Protein AF-A0A1C5KP10-F1 (afdb_monomer)

Structure (mmCIF, N/CA/C/O backbone):
data_AF-A0A1C5KP10-F1
#
_entry.id   AF-A0A1C5KP10-F1
#
loop_
_atom_site.group_PDB
_atom_site.id
_atom_site.type_symbol
_atom_site.label_atom_id
_atom_site.label_alt_id
_atom_site.label_comp_id
_atom_site.label_asym_id
_atom_site.label_entity_id
_atom_site.label_seq_id
_atom_site.pdbx_PDB_ins_code
_atom_site.Cartn_x
_atom_site.Cartn_y
_atom_site.Cartn_z
_atom_site.occupancy
_atom_site.B_iso_or_equiv
_atom_site.auth_seq_id
_atom_site.auth_comp_id
_atom_site.auth_asym_id
_atom_site.auth_atom_id
_atom_site.pdbx_PDB_model_num
ATOM 1 N N . MET A 1 1 ? -37.788 8.344 -7.186 1.00 34.66 1 MET A N 1
ATOM 2 C CA . MET A 1 1 ? -37.485 8.060 -5.764 1.00 34.66 1 MET A CA 1
ATOM 3 C C . MET A 1 1 ? -36.286 7.123 -5.704 1.00 34.66 1 MET A C 1
ATOM 5 O O . MET A 1 1 ? -36.416 5.951 -6.032 1.00 34.66 1 MET A O 1
ATOM 9 N N . THR A 1 2 ? -35.095 7.634 -5.396 1.00 35.44 2 THR A N 1
ATOM 10 C CA . THR A 1 2 ? -33.865 6.830 -5.371 1.00 35.44 2 THR A CA 1
ATOM 11 C C . THR A 1 2 ? -33.802 6.024 -4.075 1.00 35.44 2 THR A C 1
ATOM 13 O O . THR A 1 2 ? -33.708 6.566 -2.974 1.00 35.44 2 THR A O 1
ATOM 16 N N . ARG A 1 3 ? -33.901 4.697 -4.201 1.00 36.69 3 ARG A N 1
ATOM 17 C CA . ARG A 1 3 ? -33.777 3.736 -3.101 1.00 36.69 3 ARG A CA 1
ATOM 18 C C . ARG A 1 3 ? -32.354 3.830 -2.536 1.00 36.69 3 ARG A C 1
ATOM 20 O O . ARG A 1 3 ? -31.441 3.194 -3.050 1.00 36.69 3 ARG A O 1
ATOM 27 N N . LYS A 1 4 ? -32.156 4.654 -1.497 1.00 39.81 4 LYS A N 1
ATOM 28 C CA . LYS A 1 4 ? -30.912 4.681 -0.712 1.00 39.81 4 LYS A CA 1
ATOM 29 C C . LYS A 1 4 ? -30.666 3.265 -0.196 1.00 39.81 4 LYS A C 1
ATOM 31 O O . LYS A 1 4 ? -31.480 2.730 0.555 1.00 39.81 4 LYS A O 1
ATOM 36 N N . TYR A 1 5 ? -29.572 2.657 -0.639 1.00 36.38 5 TYR A N 1
ATOM 37 C CA . TYR A 1 5 ? -29.134 1.336 -0.208 1.00 36.38 5 TYR A CA 1
ATOM 38 C C . TYR A 1 5 ? -28.902 1.373 1.312 1.00 36.38 5 TYR A C 1
ATOM 40 O O . TYR A 1 5 ? -27.885 1.872 1.788 1.00 36.38 5 TYR A O 1
ATOM 48 N N . LYS A 1 6 ? -29.877 0.905 2.099 1.00 46.06 6 LYS A N 1
ATOM 49 C CA . LYS A 1 6 ? -29.692 0.654 3.530 1.00 46.06 6 LYS A CA 1
ATOM 50 C C . LYS A 1 6 ? -28.961 -0.679 3.635 1.00 46.06 6 LYS A C 1
ATOM 52 O O . LYS A 1 6 ? -29.593 -1.730 3.572 1.00 46.06 6 LYS A O 1
ATOM 57 N N . GLY A 1 7 ? -27.631 -0.634 3.724 1.00 48.28 7 GLY A N 1
ATOM 58 C CA . GLY A 1 7 ? -26.843 -1.805 4.117 1.00 48.28 7 GLY A CA 1
ATOM 59 C C . GLY A 1 7 ? -27.392 -2.421 5.418 1.00 48.28 7 GLY A C 1
ATOM 60 O O . GLY A 1 7 ? -28.110 -1.737 6.155 1.00 48.28 7 GLY A O 1
ATOM 61 N N . PRO A 1 8 ? -27.109 -3.705 5.702 1.00 58.62 8 PRO A N 1
ATOM 62 C CA . PRO A 1 8 ? -27.688 -4.411 6.843 1.00 58.62 8 PRO A CA 1
ATOM 63 C C . PRO A 1 8 ? -27.514 -3.611 8.142 1.00 58.62 8 PRO A C 1
ATOM 65 O O . PRO A 1 8 ? -26.428 -3.110 8.434 1.00 58.62 8 PRO A O 1
ATOM 68 N N . TYR A 1 9 ? -28.586 -3.473 8.926 1.00 76.25 9 TYR A N 1
ATOM 69 C CA . TYR A 1 9 ? -28.570 -2.719 10.183 1.00 76.25 9 TYR A CA 1
ATOM 70 C C . TYR A 1 9 ? -27.528 -3.317 11.137 1.00 76.25 9 TYR A C 1
ATOM 72 O O . TYR A 1 9 ? -27.526 -4.528 11.354 1.00 76.25 9 TYR A O 1
ATOM 80 N N . PHE A 1 10 ? -26.613 -2.508 11.680 1.00 86.06 10 PHE A N 1
ATOM 81 C CA . PHE A 1 10 ? -25.710 -2.953 12.749 1.00 86.06 10 PHE A CA 1
ATOM 82 C C . PHE A 1 10 ? -26.520 -3.218 14.017 1.00 86.06 10 PHE A C 1
ATOM 84 O O . PHE A 1 10 ? -27.244 -2.337 14.488 1.00 86.06 10 PHE A O 1
ATOM 91 N N . THR A 1 11 ? -26.408 -4.433 14.550 1.00 90.31 11 THR A N 1
ATOM 92 C CA . THR A 1 11 ? -27.008 -4.799 15.836 1.00 90.31 11 THR A CA 1
ATOM 93 C C . THR A 1 11 ? -26.335 -4.031 16.967 1.00 90.31 11 THR A C 1
ATOM 95 O O . THR A 1 11 ? -25.199 -3.575 16.833 1.00 90.31 11 THR A O 1
ATOM 98 N N . GLU A 1 12 ? -27.004 -3.928 18.113 1.00 88.75 12 GLU A N 1
ATOM 99 C CA . GLU A 1 12 ? -26.437 -3.232 19.270 1.00 88.75 12 GLU A CA 1
ATOM 100 C C . GLU A 1 12 ? -25.108 -3.857 19.719 1.00 88.75 12 GLU A C 1
ATOM 102 O O . GLU A 1 12 ? -24.137 -3.149 19.961 1.00 88.75 12 GLU A O 1
ATOM 107 N N . LYS A 1 13 ? -25.001 -5.192 19.697 1.00 90.94 13 LYS A N 1
ATOM 108 C CA . LYS A 1 13 ? -23.743 -5.899 19.991 1.00 90.94 13 LYS A CA 1
ATOM 109 C C . LYS A 1 13 ? -22.614 -5.501 19.039 1.00 90.94 13 LYS A C 1
ATOM 111 O O . LYS A 1 13 ? -21.492 -5.273 19.483 1.00 90.94 13 LYS A O 1
ATOM 116 N N . GLU A 1 14 ? -22.895 -5.402 17.740 1.00 92.56 14 GLU A N 1
ATOM 117 C CA . GLU A 1 14 ? -21.887 -4.984 16.762 1.00 92.56 14 GLU A CA 1
ATOM 118 C C . GLU A 1 14 ? -21.488 -3.519 16.978 1.00 92.56 14 GLU A C 1
ATOM 120 O O . GLU A 1 14 ? -20.298 -3.217 16.957 1.00 92.56 14 GLU A O 1
ATOM 125 N N . LYS A 1 15 ? -22.439 -2.624 17.280 1.00 92.19 15 LYS A N 1
ATOM 126 C CA . LYS A 1 15 ? -22.138 -1.223 17.624 1.00 92.19 15 LYS A CA 1
ATOM 127 C C . LYS A 1 15 ? -21.250 -1.111 18.863 1.00 92.19 15 LYS A C 1
ATOM 129 O O . LYS A 1 15 ? -20.298 -0.339 18.841 1.00 92.19 15 LYS A O 1
ATOM 134 N N . GLN A 1 16 ? -21.489 -1.912 19.902 1.00 94.00 16 GLN A N 1
ATOM 135 C CA . GLN A 1 16 ? -20.635 -1.942 21.097 1.00 94.00 16 GLN A CA 1
ATOM 136 C C . GLN A 1 16 ? -19.200 -2.383 20.770 1.00 94.00 16 GLN A C 1
ATOM 138 O O . GLN A 1 16 ? -18.236 -1.802 21.270 1.00 94.00 16 GLN A O 1
ATOM 143 N N . ILE A 1 17 ? -19.032 -3.363 19.873 1.00 94.00 17 ILE A N 1
ATOM 144 C CA . ILE A 1 17 ? -17.709 -3.751 19.356 1.00 94.00 17 ILE A CA 1
ATOM 145 C C . ILE A 1 17 ? -17.059 -2.571 18.622 1.00 94.00 17 ILE A C 1
ATOM 147 O O . ILE A 1 17 ? -15.883 -2.284 18.852 1.00 94.00 17 ILE A O 1
ATOM 151 N N . MET A 1 18 ? -17.809 -1.858 17.778 1.00 91.94 18 MET A N 1
ATOM 152 C CA . MET A 1 18 ? -17.297 -0.681 17.071 1.00 91.94 18 MET A CA 1
ATOM 153 C C . MET A 1 18 ? -16.856 0.414 18.048 1.00 91.94 18 MET A C 1
ATOM 155 O O . MET A 1 18 ? -15.708 0.841 17.996 1.00 91.94 18 MET A O 1
ATOM 159 N N . ILE A 1 19 ? -17.710 0.811 18.992 1.00 90.94 19 ILE A N 1
ATOM 160 C CA . ILE A 1 19 ? -17.402 1.844 19.994 1.00 90.94 19 ILE A CA 1
ATOM 161 C C . ILE A 1 19 ? -16.127 1.490 20.772 1.00 90.94 19 ILE A C 1
ATOM 163 O O . ILE A 1 19 ? -15.276 2.349 21.000 1.00 90.94 19 ILE A O 1
ATOM 167 N N . LYS A 1 20 ? -15.957 0.213 21.130 1.00 92.88 20 LYS A N 1
ATOM 168 C CA . LYS A 1 20 ? -14.817 -0.256 21.922 1.00 92.88 20 LYS A CA 1
ATOM 169 C C . LYS A 1 20 ? -13.502 -0.327 21.140 1.00 92.88 20 LYS A C 1
ATOM 171 O O . LYS A 1 20 ? -12.456 0.010 21.691 1.00 92.88 20 LYS A O 1
ATOM 176 N N . TYR A 1 21 ? -13.525 -0.797 19.891 1.00 90.38 21 TYR A N 1
ATOM 177 C CA . TYR A 1 21 ? -12.300 -1.167 19.165 1.00 90.38 21 TYR A CA 1
ATOM 178 C C . TYR A 1 21 ? -11.966 -0.258 17.975 1.00 90.38 21 TYR A C 1
ATOM 180 O O . TYR A 1 21 ? -10.796 -0.157 17.604 1.00 90.38 21 TYR A O 1
ATOM 188 N N . TYR A 1 22 ? -12.943 0.452 17.402 1.00 87.62 22 TYR A N 1
ATOM 189 C CA . TYR A 1 22 ? -12.760 1.208 16.157 1.00 87.62 22 TYR A CA 1
ATOM 190 C C . TYR A 1 22 ? -11.727 2.332 16.278 1.00 87.62 22 TYR A C 1
ATOM 192 O O . TYR A 1 22 ? -10.912 2.518 15.380 1.00 87.62 22 TYR A O 1
ATOM 200 N N . LYS A 1 23 ? -11.673 3.037 17.418 1.00 83.19 23 LYS A N 1
ATOM 201 C CA . LYS A 1 23 ? -10.685 4.109 17.644 1.00 83.19 23 LYS A CA 1
ATOM 202 C C . LYS A 1 23 ? -9.241 3.625 17.442 1.00 83.19 23 LYS A C 1
ATOM 204 O O . LYS A 1 23 ? -8.423 4.369 16.911 1.00 83.19 23 LYS A O 1
ATOM 209 N N . LYS A 1 24 ? -8.939 2.381 17.836 1.00 78.56 24 LYS A N 1
ATOM 210 C CA . LYS A 1 24 ? -7.597 1.781 17.753 1.00 78.56 24 LYS A CA 1
ATOM 211 C C . LYS A 1 24 ? -7.371 1.003 16.454 1.00 78.56 24 LYS A C 1
ATOM 213 O O . LYS A 1 24 ? -6.309 1.123 15.854 1.00 78.56 24 LYS A O 1
ATOM 218 N N . GLU A 1 25 ? -8.345 0.194 16.045 1.00 81.19 25 GLU A N 1
ATOM 219 C CA . GLU A 1 25 ? -8.205 -0.782 14.952 1.00 81.19 25 GLU A CA 1
ATOM 220 C C . GLU A 1 25 ? -8.796 -0.294 13.611 1.00 81.19 25 GLU A C 1
ATOM 222 O O . GLU A 1 25 ? -8.515 -0.886 12.572 1.00 81.19 25 GLU A O 1
ATOM 227 N N . GLY A 1 26 ? -9.601 0.774 13.602 1.00 84.44 26 GLY A N 1
ATOM 228 C CA . GLY A 1 26 ? -10.307 1.259 12.410 1.00 84.44 26 GLY A CA 1
ATOM 229 C C . GLY A 1 26 ? -11.211 0.186 11.800 1.00 84.44 26 GLY A C 1
ATOM 230 O O . GLY A 1 26 ? -11.784 -0.640 12.514 1.00 84.44 26 GLY A O 1
ATOM 231 N N . TYR A 1 27 ? -11.290 0.134 10.470 1.00 83.00 27 TYR A N 1
ATOM 232 C CA . TYR A 1 27 ? -12.036 -0.904 9.749 1.00 83.00 27 TYR A CA 1
ATOM 233 C C . TYR A 1 27 ? -11.510 -2.342 9.951 1.00 83.00 27 TYR A C 1
ATOM 235 O O . TYR A 1 27 ? -12.190 -3.294 9.564 1.00 83.00 27 TYR A O 1
ATOM 243 N N . LEU A 1 28 ? -10.339 -2.551 10.573 1.00 83.25 28 LEU A N 1
ATOM 244 C CA . LEU A 1 28 ? -9.796 -3.898 10.833 1.00 83.25 28 LEU A CA 1
ATOM 245 C C . LEU A 1 28 ? -10.595 -4.690 11.870 1.00 83.25 28 LEU A C 1
ATOM 247 O O . LEU A 1 28 ? -10.406 -5.905 11.996 1.00 83.25 28 LEU A O 1
ATOM 251 N N . ILE A 1 29 ? -11.528 -4.037 12.567 1.00 89.62 29 ILE A N 1
ATOM 252 C CA . ILE A 1 29 ? -12.509 -4.728 13.405 1.00 89.62 29 ILE A CA 1
ATOM 253 C C . ILE A 1 29 ? -13.409 -5.678 12.598 1.00 89.62 29 ILE A C 1
ATOM 255 O O . ILE A 1 29 ? -14.167 -6.426 13.207 1.00 89.62 29 ILE A O 1
ATOM 259 N N . GLU A 1 30 ? -13.303 -5.724 11.262 1.00 89.31 30 GLU A N 1
ATOM 260 C CA . GLU A 1 30 ? -13.880 -6.791 10.428 1.00 89.31 30 GLU A CA 1
ATOM 261 C C . GLU A 1 30 ? -13.562 -8.193 10.965 1.00 89.31 30 GLU A C 1
ATOM 263 O O . GLU A 1 30 ? -14.414 -9.075 10.932 1.00 89.31 30 GLU A O 1
ATOM 268 N N . LYS A 1 31 ? -12.379 -8.387 11.570 1.00 88.81 31 LYS A N 1
ATOM 269 C CA . LYS A 1 31 ? -11.986 -9.665 12.187 1.00 88.81 31 LYS A CA 1
ATOM 270 C C . LYS A 1 31 ? -12.885 -10.047 13.366 1.00 88.81 31 LYS A C 1
ATOM 272 O O . LYS A 1 31 ? -13.005 -11.217 13.707 1.00 88.81 31 LYS A O 1
ATOM 277 N N . ARG A 1 32 ? -13.507 -9.048 13.994 1.00 91.88 32 ARG A N 1
ATOM 278 C CA . ARG A 1 32 ? -14.472 -9.171 15.096 1.00 91.88 32 ARG A CA 1
ATOM 279 C C . ARG A 1 32 ? -15.918 -9.165 14.589 1.00 91.88 32 ARG A C 1
ATOM 281 O O . ARG A 1 32 ? -16.832 -9.445 15.356 1.00 91.88 32 ARG A O 1
ATOM 288 N N . LEU A 1 33 ? -16.119 -8.833 13.314 1.00 90.56 33 LEU A N 1
ATOM 289 C CA . LEU A 1 33 ? -17.405 -8.647 12.651 1.00 90.56 33 LEU A CA 1
ATOM 290 C C . LEU A 1 33 ? -17.415 -9.412 11.314 1.00 90.56 33 LEU A C 1
ATOM 292 O O . LEU A 1 33 ? -17.545 -8.793 10.260 1.00 90.56 33 LEU A O 1
ATOM 296 N N . PRO A 1 34 ? -17.308 -10.756 11.320 1.00 83.44 34 PRO A N 1
ATOM 297 C CA . PRO A 1 34 ? -17.049 -11.547 10.109 1.00 83.44 34 PRO A CA 1
ATOM 298 C C . PRO A 1 34 ? -18.156 -11.458 9.045 1.00 83.44 34 PRO A C 1
ATOM 300 O O . PRO A 1 34 ? -17.944 -11.826 7.896 1.00 83.44 34 PRO A O 1
ATOM 303 N N . LYS A 1 35 ? -19.345 -10.959 9.409 1.00 86.81 35 LYS A N 1
ATOM 304 C CA . LYS A 1 35 ? -20.470 -10.720 8.488 1.00 86.81 35 LYS A CA 1
ATOM 305 C C . LYS A 1 35 ? -20.473 -9.311 7.879 1.00 86.81 35 LYS A C 1
ATOM 307 O O . LYS A 1 35 ? -21.413 -8.959 7.170 1.00 86.81 35 LYS A O 1
ATOM 312 N N . ARG A 1 36 ? -19.476 -8.475 8.185 1.00 87.56 36 ARG A N 1
ATOM 313 C CA . ARG A 1 36 ? -19.399 -7.070 7.772 1.00 87.56 36 ARG A CA 1
ATOM 314 C C . ARG A 1 36 ? -18.147 -6.837 6.941 1.00 87.56 36 ARG A C 1
ATOM 316 O O . ARG A 1 36 ? -17.048 -7.177 7.359 1.00 87.56 36 ARG A O 1
ATOM 323 N N . SER A 1 37 ? -18.314 -6.216 5.777 1.00 87.31 37 SER A N 1
ATOM 324 C CA . SER A 1 37 ? -17.178 -5.753 4.981 1.00 87.31 37 SER A CA 1
ATOM 325 C C . SER A 1 37 ? -16.531 -4.521 5.619 1.00 87.31 37 SER A C 1
ATOM 327 O O . SER A 1 37 ? -17.215 -3.742 6.289 1.00 87.31 37 SER A O 1
ATOM 329 N N . ARG A 1 38 ? -15.240 -4.289 5.343 1.00 86.44 38 ARG A N 1
ATOM 330 C CA . ARG A 1 38 ? -14.520 -3.056 5.735 1.00 86.44 38 ARG A CA 1
ATOM 331 C C . ARG A 1 38 ? -15.309 -1.800 5.410 1.00 86.44 38 ARG A C 1
ATOM 333 O O . ARG A 1 38 ? -15.455 -0.925 6.253 1.00 86.44 38 ARG A O 1
ATOM 340 N N . GLU A 1 39 ? -15.866 -1.750 4.202 1.00 82.69 39 GLU A N 1
ATOM 341 C CA . GLU A 1 39 ? -16.637 -0.601 3.741 1.00 82.69 39 GLU A CA 1
ATOM 342 C C . GLU A 1 39 ? -17.936 -0.428 4.536 1.00 82.69 39 GLU A C 1
ATOM 344 O O . GLU A 1 39 ? -18.263 0.678 4.956 1.00 82.69 39 GLU A O 1
ATOM 349 N N . SER A 1 40 ? -18.645 -1.521 4.843 1.00 87.81 40 SER A N 1
ATOM 350 C CA . SER A 1 40 ? -19.833 -1.455 5.700 1.00 87.81 40 SER A CA 1
ATOM 351 C C . SER A 1 40 ? -19.502 -0.967 7.112 1.00 87.81 40 SER A C 1
ATOM 353 O O . SER A 1 40 ? -20.309 -0.251 7.702 1.00 87.81 40 SER A O 1
ATOM 355 N N . ILE A 1 41 ? -18.352 -1.364 7.657 1.00 89.31 41 ILE A N 1
ATOM 356 C CA . ILE A 1 41 ? -17.878 -0.964 8.987 1.00 89.31 41 ILE A CA 1
ATOM 357 C C . ILE A 1 41 ? -17.503 0.518 8.992 1.00 89.31 41 ILE A C 1
ATOM 359 O O . ILE A 1 41 ? -17.936 1.247 9.881 1.00 89.31 41 ILE A O 1
ATOM 363 N N . ARG A 1 42 ? -16.776 0.975 7.968 1.00 85.06 42 ARG A N 1
ATOM 364 C CA . ARG A 1 42 ? -16.395 2.379 7.782 1.00 85.06 42 ARG A CA 1
ATOM 365 C C . ARG A 1 42 ? -17.623 3.289 7.704 1.00 85.06 42 ARG A C 1
ATOM 367 O O . ARG A 1 42 ? -17.720 4.278 8.425 1.00 85.06 42 ARG A O 1
ATOM 374 N N . LEU A 1 43 ? -18.609 2.927 6.879 1.00 83.94 43 LEU A N 1
ATOM 375 C CA . LEU A 1 43 ? -19.860 3.683 6.748 1.00 83.94 43 LEU A CA 1
ATOM 376 C C . LEU A 1 43 ? -20.661 3.712 8.057 1.00 83.94 43 LEU A C 1
ATOM 378 O O . LEU A 1 43 ? -21.208 4.752 8.428 1.00 83.94 43 LEU A O 1
ATOM 382 N N . ALA A 1 44 ? -20.716 2.592 8.778 1.00 87.38 44 ALA A N 1
ATOM 383 C CA . ALA A 1 44 ? -21.405 2.534 10.061 1.00 87.38 44 ALA A CA 1
ATOM 384 C C . ALA A 1 44 ? -20.699 3.367 11.136 1.00 87.38 44 ALA A C 1
ATOM 386 O O . ALA A 1 44 ? -21.362 4.051 11.909 1.00 87.38 44 ALA A O 1
ATOM 387 N N . ALA A 1 45 ? -19.373 3.386 11.163 1.00 86.25 45 ALA A N 1
ATOM 388 C CA . ALA A 1 45 ? -18.621 4.200 12.102 1.00 86.25 45 ALA A CA 1
ATOM 389 C C . ALA A 1 45 ? -18.799 5.696 11.848 1.00 86.25 45 ALA A C 1
ATOM 391 O O . ALA A 1 45 ? -19.034 6.428 12.804 1.00 86.25 45 ALA A O 1
ATOM 392 N N . ILE A 1 46 ? -18.827 6.125 10.579 1.00 81.19 46 ILE A N 1
ATOM 393 C CA . ILE A 1 46 ? -19.212 7.495 10.210 1.00 81.19 46 ILE A CA 1
ATOM 394 C C . ILE A 1 46 ? -20.601 7.821 10.771 1.00 81.19 46 ILE A C 1
ATOM 396 O O . ILE A 1 46 ? -20.779 8.862 11.397 1.00 81.19 46 ILE A O 1
ATOM 400 N N . SER A 1 47 ? -21.576 6.915 10.617 1.00 83.19 47 SER A N 1
ATOM 401 C CA . SER A 1 47 ? -22.929 7.124 11.160 1.00 83.19 47 SER A CA 1
ATOM 402 C C . SER A 1 47 ? -22.989 7.161 12.694 1.00 83.19 47 SER A C 1
ATOM 404 O O . SER A 1 47 ? -23.900 7.764 13.252 1.00 83.19 47 SER A O 1
ATOM 406 N N . LEU A 1 48 ? -22.020 6.537 13.372 1.00 84.12 48 LEU A N 1
ATOM 407 C CA . LEU A 1 48 ? -21.872 6.526 14.830 1.00 84.12 48 LEU A CA 1
ATOM 408 C C . LEU A 1 48 ? -20.964 7.657 15.348 1.00 84.12 48 LEU A C 1
ATOM 410 O O . LEU A 1 48 ? -20.710 7.718 16.548 1.00 84.12 48 LEU A O 1
ATOM 414 N N . GLY A 1 49 ? -20.436 8.518 14.470 1.00 80.88 49 GLY A N 1
ATOM 415 C CA . GLY A 1 49 ? -19.464 9.552 14.842 1.00 80.88 49 GLY A CA 1
ATOM 416 C C . GLY A 1 49 ? -18.127 8.991 15.340 1.00 80.88 49 GLY A C 1
ATOM 417 O O . GLY A 1 49 ? -17.381 9.678 16.036 1.00 80.88 49 GLY A O 1
ATOM 418 N N . LEU A 1 50 ? -17.820 7.733 15.019 1.00 82.00 50 LEU A N 1
ATOM 419 C CA . LEU A 1 50 ? -16.560 7.097 15.372 1.00 82.00 50 LEU A CA 1
ATOM 420 C C . LEU A 1 50 ? -15.492 7.488 14.357 1.00 82.00 50 LEU A C 1
ATOM 422 O O . LEU A 1 50 ? -15.687 7.400 13.147 1.00 82.00 50 LEU A O 1
ATOM 426 N N . TYR A 1 51 ? -14.333 7.871 14.877 1.00 69.88 51 TYR A N 1
ATOM 427 C CA . TYR A 1 51 ? -13.165 8.220 14.088 1.00 69.88 51 TYR A CA 1
ATOM 428 C C . TYR A 1 51 ? -11.997 7.349 14.528 1.00 69.88 51 TYR A C 1
ATOM 430 O O . TYR A 1 51 ? -11.703 7.241 15.724 1.00 69.88 51 TYR A O 1
ATOM 438 N N . SER A 1 52 ? -11.316 6.733 13.568 1.00 70.12 52 SER A N 1
ATOM 439 C CA . SER A 1 52 ? -9.994 6.178 13.810 1.00 70.12 52 SER A CA 1
ATOM 440 C C . SER A 1 52 ? -8.975 7.146 13.229 1.00 70.12 52 SER A C 1
ATOM 442 O O . SER A 1 52 ? -9.003 7.386 12.019 1.00 70.12 52 SER A O 1
ATOM 444 N N . PRO A 1 53 ? -8.043 7.672 14.045 1.00 60.78 53 PRO A N 1
ATOM 445 C CA . PRO A 1 53 ? -6.930 8.455 13.539 1.00 60.78 53 PRO A CA 1
ATOM 446 C C . PRO A 1 53 ? -6.220 7.754 12.406 1.00 60.78 53 PRO A C 1
ATOM 448 O O . PRO A 1 53 ? -5.772 8.446 11.521 1.00 60.78 53 PRO A O 1
ATOM 451 N N . ASN A 1 54 ? -6.198 6.423 12.402 1.00 60.31 54 ASN A N 1
ATOM 452 C CA . ASN A 1 54 ? -5.442 5.601 11.476 1.00 60.31 54 ASN A CA 1
ATOM 453 C C . ASN A 1 54 ? -6.177 5.257 10.170 1.00 60.31 54 ASN A C 1
ATOM 455 O O . ASN A 1 54 ? -5.593 4.612 9.309 1.00 60.31 54 ASN A O 1
ATOM 459 N N . GLU A 1 55 ? -7.440 5.655 9.996 1.00 61.59 55 GLU A N 1
ATOM 460 C CA . GLU A 1 55 ? -8.225 5.270 8.812 1.00 61.59 55 GLU A CA 1
ATOM 461 C C . GLU A 1 55 ? -7.907 6.042 7.539 1.00 61.59 55 GLU A C 1
ATOM 463 O O . GLU A 1 55 ? -8.200 5.578 6.437 1.00 61.59 55 GLU A O 1
ATOM 468 N N . TYR A 1 56 ? -7.321 7.222 7.683 1.00 62.66 56 TYR A N 1
ATOM 469 C CA . TYR A 1 56 ? -7.067 8.121 6.572 1.00 62.66 56 TYR A CA 1
ATOM 470 C C . TYR A 1 56 ? -5.608 7.994 6.157 1.00 62.66 56 TYR A C 1
ATOM 472 O O . TYR A 1 56 ? -4.722 7.949 7.005 1.00 62.66 56 TYR A O 1
ATOM 480 N N . GLU A 1 57 ? -5.310 8.003 4.857 1.00 59.28 57 GLU A N 1
ATOM 481 C CA . GLU A 1 57 ? -3.910 8.016 4.399 1.00 59.28 57 GLU A CA 1
ATOM 482 C C . GLU A 1 57 ? -3.114 9.194 4.990 1.00 59.28 57 GLU A C 1
ATOM 484 O O . GLU A 1 57 ? -1.915 9.063 5.249 1.00 59.28 57 GLU A O 1
ATOM 489 N N . ASN A 1 58 ? -3.815 10.297 5.283 1.00 61.66 58 ASN A N 1
ATOM 490 C CA . ASN A 1 58 ? -3.288 11.546 5.841 1.00 61.66 58 ASN A CA 1
ATOM 491 C C . ASN A 1 58 ? -3.329 11.621 7.377 1.00 61.66 58 ASN A C 1
ATOM 493 O O . ASN A 1 58 ? -3.037 12.664 7.959 1.00 61.66 58 ASN A O 1
ATOM 497 N N . ALA A 1 59 ? -3.700 10.529 8.035 1.00 72.62 59 ALA A N 1
ATOM 498 C CA . ALA A 1 59 ? -3.657 10.361 9.476 1.00 72.62 59 ALA A CA 1
ATOM 499 C C . ALA A 1 59 ? -2.314 10.805 10.091 1.00 72.62 59 ALA A C 1
ATOM 501 O O . ALA A 1 59 ? -1.269 10.289 9.667 1.00 72.62 59 ALA A O 1
ATOM 502 N N . PRO A 1 60 ? -2.297 11.683 11.116 1.00 79.19 60 PRO A N 1
ATOM 503 C CA . PRO A 1 60 ? -1.057 12.037 11.799 1.00 79.19 60 PRO A CA 1
ATOM 504 C C . PRO A 1 60 ? -0.412 10.785 12.403 1.00 79.19 60 PRO A C 1
ATOM 506 O O . PRO A 1 60 ? -1.103 9.902 12.904 1.00 79.19 60 PRO A O 1
ATOM 509 N N . TRP A 1 61 ? 0.914 10.690 12.313 1.00 84.12 61 TRP A N 1
ATOM 510 C CA . TRP A 1 61 ? 1.691 9.591 12.890 1.00 84.12 61 TRP A CA 1
ATOM 511 C C . TRP A 1 61 ? 1.985 9.875 14.357 1.00 84.12 61 TRP A C 1
ATOM 513 O O . TRP A 1 61 ? 2.510 10.945 14.668 1.00 84.12 61 TRP A O 1
ATOM 523 N N . SER A 1 62 ? 1.678 8.926 15.239 1.00 84.31 62 SER A N 1
ATOM 524 C CA . SER A 1 62 ? 2.005 9.050 16.658 1.00 84.31 62 SER A CA 1
ATOM 525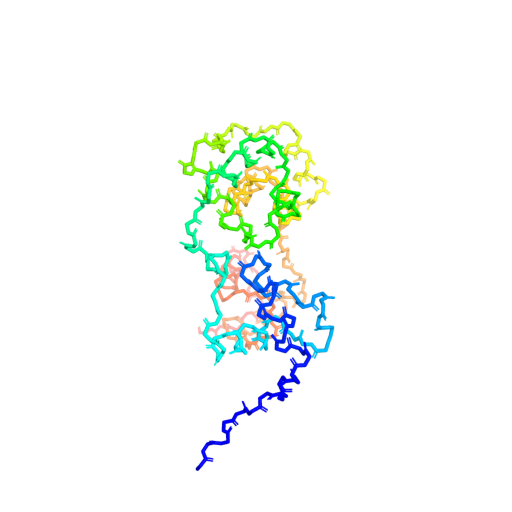 C C . SER A 1 62 ? 3.507 8.864 16.904 1.00 84.31 62 SER A C 1
ATOM 527 O O . SER A 1 62 ? 4.223 8.240 16.111 1.00 84.31 62 SER A O 1
ATOM 529 N N . SER A 1 63 ? 4.003 9.388 18.024 1.00 83.31 63 SER A N 1
ATOM 530 C CA . SER A 1 63 ? 5.403 9.231 18.437 1.00 83.31 63 SER A CA 1
ATOM 531 C C . SER A 1 63 ? 5.783 7.758 18.631 1.00 83.31 63 SER A C 1
ATOM 533 O O . SER A 1 63 ? 6.886 7.340 18.272 1.00 83.31 63 SER A O 1
ATOM 535 N N . GLU A 1 64 ? 4.857 6.948 19.143 1.00 83.56 64 GLU A N 1
ATOM 536 C CA . GLU A 1 64 ? 5.011 5.503 19.322 1.00 83.56 64 GLU A CA 1
ATOM 537 C C . GLU A 1 64 ? 5.109 4.788 17.972 1.00 83.56 64 GLU A C 1
ATOM 539 O O . GLU A 1 64 ? 5.994 3.953 17.785 1.00 83.56 64 GLU A O 1
ATOM 544 N N . GLU A 1 65 ? 4.256 5.148 17.004 1.00 87.50 65 GLU A N 1
ATOM 545 C CA . GLU A 1 65 ? 4.310 4.588 15.651 1.00 87.50 65 GLU A CA 1
ATOM 546 C C . GLU A 1 65 ? 5.639 4.912 14.968 1.00 87.50 65 GLU A C 1
ATOM 548 O O . GLU A 1 65 ? 6.248 4.033 14.364 1.00 87.50 65 GLU A O 1
ATOM 553 N N . ILE A 1 66 ? 6.127 6.151 15.088 1.00 89.25 66 ILE A N 1
ATOM 554 C CA . ILE A 1 66 ? 7.421 6.565 14.524 1.00 89.25 66 ILE A CA 1
ATOM 555 C C . ILE A 1 66 ? 8.573 5.808 15.196 1.00 89.25 66 ILE A C 1
ATOM 557 O O . ILE A 1 66 ? 9.515 5.382 14.522 1.00 89.25 66 ILE A O 1
ATOM 561 N N . THR A 1 67 ? 8.501 5.612 16.513 1.00 91.62 67 THR A N 1
ATOM 562 C CA . THR A 1 67 ? 9.505 4.861 17.281 1.00 91.62 67 THR A CA 1
ATOM 563 C C . THR A 1 67 ? 9.549 3.399 16.843 1.00 91.62 67 THR A C 1
ATOM 565 O O . THR A 1 67 ? 10.626 2.868 16.558 1.00 91.62 67 THR A O 1
ATOM 568 N N . LEU A 1 68 ? 8.382 2.764 16.704 1.00 91.56 68 LEU A N 1
ATOM 569 C CA . LEU A 1 68 ? 8.268 1.413 16.166 1.00 91.56 68 LEU A CA 1
ATOM 570 C C . LEU A 1 68 ? 8.808 1.351 14.734 1.00 91.56 68 LEU A C 1
ATOM 572 O O . LEU A 1 68 ? 9.654 0.508 14.441 1.00 91.56 68 LEU A O 1
ATOM 576 N N . LEU A 1 69 ? 8.398 2.284 13.870 1.00 90.81 69 LEU A N 1
ATOM 577 C CA . LEU A 1 69 ? 8.820 2.360 12.472 1.00 90.81 69 LEU A CA 1
ATOM 578 C C . LEU A 1 69 ? 10.347 2.441 12.343 1.00 90.81 69 LEU A C 1
ATOM 580 O O . LEU A 1 69 ? 10.933 1.712 11.547 1.00 90.81 69 LEU A O 1
ATOM 584 N N . LYS A 1 70 ? 11.015 3.257 13.169 1.00 91.12 70 LYS A N 1
ATOM 585 C CA . LYS A 1 70 ? 12.486 3.356 13.207 1.00 91.12 70 LYS A CA 1
ATOM 586 C C . LYS A 1 70 ? 13.160 2.029 13.567 1.00 91.12 70 LYS A C 1
ATOM 588 O O . LYS A 1 70 ? 14.218 1.734 13.009 1.00 91.12 70 LYS A O 1
ATOM 593 N N . LYS A 1 71 ? 12.550 1.229 14.448 1.00 92.69 71 LYS A N 1
ATOM 594 C CA . LYS A 1 71 ? 13.038 -0.104 14.841 1.00 92.69 71 LYS A CA 1
ATOM 595 C C . LYS A 1 71 ? 12.876 -1.127 13.712 1.00 92.69 71 LYS A C 1
ATOM 597 O O . LYS A 1 71 ? 13.791 -1.907 13.465 1.00 92.69 71 LYS A O 1
ATOM 602 N N . ILE A 1 72 ? 11.745 -1.101 13.004 1.00 92.06 72 ILE A N 1
ATOM 603 C CA . ILE A 1 72 ? 11.372 -2.123 12.006 1.00 92.06 72 ILE A CA 1
ATOM 604 C C . ILE A 1 72 ? 11.641 -1.719 10.548 1.00 92.06 72 ILE A C 1
ATOM 606 O O . ILE A 1 72 ? 11.359 -2.494 9.642 1.00 92.06 72 ILE A O 1
ATOM 610 N N . LYS A 1 73 ? 12.232 -0.541 10.305 1.00 87.56 73 LYS A N 1
ATOM 611 C CA . LYS A 1 73 ? 12.499 0.029 8.964 1.00 87.56 73 LYS A CA 1
ATOM 612 C C . LYS A 1 73 ? 13.287 -0.861 7.995 1.00 87.56 73 LYS A C 1
ATOM 614 O O . LYS A 1 73 ? 13.298 -0.591 6.801 1.00 87.56 73 LYS A O 1
ATOM 619 N N . HIS A 1 74 ? 14.012 -1.852 8.510 1.00 84.06 74 HIS A N 1
ATOM 620 C CA . HIS A 1 74 ? 14.831 -2.773 7.721 1.00 84.06 74 HIS A CA 1
ATOM 621 C C . HIS A 1 74 ? 14.015 -3.934 7.133 1.00 84.06 74 HIS A C 1
ATOM 623 O O . HIS A 1 74 ? 14.510 -4.643 6.262 1.00 84.06 74 HIS A O 1
ATOM 629 N N . LEU A 1 75 ? 12.784 -4.141 7.607 1.00 86.94 75 LEU A N 1
ATOM 630 C CA . LEU A 1 75 ? 11.898 -5.188 7.115 1.00 86.94 75 LEU A CA 1
ATOM 631 C C . LEU A 1 75 ? 11.224 -4.780 5.794 1.00 86.94 75 LEU A C 1
ATOM 633 O O . LEU A 1 75 ? 11.084 -3.585 5.514 1.00 86.94 75 LEU A O 1
ATOM 637 N N . PRO A 1 76 ? 10.743 -5.748 4.992 1.00 85.94 76 PRO A N 1
ATOM 638 C CA . PRO A 1 76 ? 9.860 -5.465 3.866 1.00 85.94 76 PRO A CA 1
ATOM 639 C C . PRO A 1 76 ? 8.615 -4.675 4.300 1.00 85.94 76 PRO A C 1
ATOM 641 O O . PRO A 1 76 ? 8.083 -4.901 5.388 1.00 85.94 76 PRO A O 1
ATOM 644 N N . LEU A 1 77 ? 8.096 -3.795 3.442 1.00 87.00 77 LEU A N 1
ATOM 645 C CA . LEU A 1 77 ? 6.940 -2.935 3.712 1.00 87.00 77 LEU A CA 1
ATOM 646 C C . LEU A 1 77 ? 5.722 -3.766 4.115 1.00 87.00 77 LEU A C 1
ATOM 648 O O . LEU A 1 77 ? 4.943 -3.337 4.960 1.00 87.00 77 LEU A O 1
ATOM 652 N N . LEU A 1 78 ? 5.588 -4.968 3.552 1.00 87.31 78 LEU A N 1
ATOM 653 C CA . LEU A 1 78 ? 4.524 -5.902 3.906 1.00 87.31 78 LEU A CA 1
ATOM 654 C C . LEU A 1 78 ? 4.633 -6.394 5.359 1.00 87.31 78 LEU A C 1
ATOM 656 O O . LEU A 1 78 ? 3.627 -6.473 6.059 1.00 87.31 78 LEU A O 1
ATOM 660 N N . GLU A 1 79 ? 5.843 -6.673 5.845 1.00 89.88 79 GLU A N 1
ATOM 661 C CA . GLU A 1 79 ? 6.070 -7.055 7.245 1.00 89.88 79 GLU A CA 1
ATOM 662 C C . GLU A 1 79 ? 5.902 -5.859 8.188 1.00 89.88 79 GLU A C 1
ATOM 664 O O . GLU A 1 79 ? 5.358 -6.001 9.283 1.00 89.88 79 GLU A O 1
ATOM 669 N N . ILE A 1 80 ? 6.285 -4.657 7.747 1.00 90.19 80 ILE A N 1
ATOM 670 C CA . ILE A 1 80 ? 6.012 -3.423 8.494 1.00 90.19 80 ILE A CA 1
ATOM 671 C C . ILE A 1 80 ? 4.498 -3.200 8.610 1.00 90.19 80 ILE A C 1
ATOM 673 O O . ILE A 1 80 ? 3.998 -2.918 9.699 1.00 90.19 80 ILE A O 1
ATOM 677 N N . GLN A 1 81 ? 3.749 -3.391 7.521 1.00 88.31 81 GLN A N 1
ATOM 678 C CA . GLN A 1 81 ? 2.292 -3.289 7.523 1.00 88.31 81 GLN A CA 1
ATOM 679 C C . GLN A 1 81 ? 1.652 -4.315 8.454 1.00 88.31 81 GLN A C 1
ATOM 681 O O . GLN A 1 81 ? 0.682 -3.996 9.127 1.00 88.31 81 GLN A O 1
ATOM 686 N N . ARG A 1 82 ? 2.189 -5.532 8.567 1.00 87.12 82 ARG A N 1
ATOM 687 C CA . ARG A 1 82 ? 1.667 -6.507 9.539 1.00 87.12 82 ARG A CA 1
ATOM 688 C C . ARG A 1 82 ? 1.765 -6.017 10.985 1.00 87.12 82 ARG A C 1
ATOM 690 O O . ARG A 1 82 ? 0.902 -6.370 11.785 1.00 87.12 82 ARG A O 1
ATOM 697 N N . GLN A 1 83 ? 2.766 -5.197 11.312 1.00 87.94 83 GLN A N 1
ATOM 698 C CA . GLN A 1 83 ? 2.914 -4.589 12.641 1.00 87.94 83 GLN A CA 1
ATOM 699 C C . GLN A 1 83 ? 2.096 -3.303 12.817 1.00 87.94 83 GLN A C 1
ATOM 701 O O . GLN A 1 83 ? 1.677 -2.990 13.929 1.00 87.94 83 GLN A O 1
ATOM 706 N N . LEU A 1 84 ? 1.834 -2.584 11.724 1.00 85.00 84 LEU A N 1
ATOM 707 C CA . LEU A 1 84 ? 0.991 -1.390 11.673 1.00 85.00 84 LEU A CA 1
ATOM 708 C C . LEU A 1 84 ? -0.187 -1.629 10.716 1.00 85.00 84 LEU A C 1
ATOM 710 O O . LEU A 1 84 ? -0.279 -0.963 9.684 1.00 85.00 84 LEU A O 1
ATOM 714 N N . PRO A 1 85 ? -1.094 -2.580 11.015 1.00 79.31 85 PRO A N 1
ATOM 715 C CA . PRO A 1 85 ? -2.092 -3.045 10.048 1.00 79.31 85 PRO A CA 1
ATOM 716 C C . PRO A 1 85 ? -3.095 -1.960 9.663 1.00 79.31 85 PRO A C 1
ATOM 718 O O . PRO A 1 85 ? -3.768 -2.067 8.641 1.00 79.31 85 PRO A O 1
ATOM 721 N N . TRP A 1 86 ? -3.203 -0.922 10.489 1.00 77.38 86 TRP A N 1
ATOM 722 C CA . TRP A 1 86 ? -4.049 0.238 10.259 1.00 77.38 86 TRP A CA 1
ATOM 723 C C . TRP A 1 86 ? -3.403 1.275 9.331 1.00 77.38 86 TRP A C 1
ATOM 725 O O . TRP A 1 86 ? -4.075 2.204 8.910 1.00 77.38 86 TRP A O 1
ATOM 735 N N . ARG A 1 87 ? -2.119 1.137 8.977 1.00 83.50 87 ARG A N 1
ATOM 736 C CA . ARG A 1 87 ? -1.458 1.984 7.977 1.00 83.50 87 ARG A CA 1
ATOM 737 C C . ARG A 1 87 ? -1.437 1.275 6.623 1.00 83.50 87 ARG A C 1
ATOM 739 O O . ARG A 1 87 ? -1.105 0.094 6.518 1.00 83.50 87 ARG A O 1
ATOM 746 N N . SER A 1 88 ? -1.770 2.002 5.558 1.00 79.31 88 SER A N 1
ATOM 747 C CA . SER A 1 88 ? -1.590 1.494 4.193 1.00 79.31 88 SER A CA 1
ATOM 748 C C . SER A 1 88 ? -0.099 1.374 3.856 1.00 79.31 88 SER A C 1
ATOM 750 O O . SER A 1 88 ? 0.727 2.113 4.398 1.00 79.31 88 SER A O 1
ATOM 752 N N . LEU A 1 89 ? 0.254 0.479 2.925 1.00 83.50 89 LEU A N 1
ATOM 753 C CA . LEU A 1 89 ? 1.630 0.361 2.418 1.00 83.50 89 LEU A CA 1
ATOM 754 C C . LEU A 1 89 ? 2.156 1.709 1.904 1.00 83.50 89 LEU A C 1
ATOM 756 O O . LEU A 1 89 ? 3.296 2.070 2.191 1.00 83.50 89 LEU A O 1
ATOM 760 N N . SER A 1 90 ? 1.308 2.477 1.212 1.00 80.44 90 SER A N 1
ATOM 761 C CA . SER A 1 90 ? 1.628 3.819 0.715 1.00 80.44 90 SER A CA 1
ATOM 762 C C . SER A 1 90 ? 1.932 4.793 1.854 1.00 80.44 90 SER A C 1
ATOM 764 O O . SER A 1 90 ? 2.956 5.471 1.820 1.00 80.44 90 SER A O 1
ATOM 766 N N . SER A 1 91 ? 1.097 4.823 2.903 1.00 85.12 91 SER A N 1
ATOM 767 C CA . SER A 1 91 ? 1.309 5.689 4.072 1.00 85.12 91 SER A CA 1
ATOM 768 C C . SER A 1 91 ? 2.626 5.355 4.784 1.00 85.12 91 SER A C 1
ATOM 770 O O . SER A 1 91 ? 3.407 6.255 5.097 1.00 85.12 91 SER A O 1
ATOM 772 N N . ILE A 1 92 ? 2.921 4.061 4.968 1.00 87.88 92 ILE A N 1
ATOM 773 C CA . ILE A 1 92 ? 4.181 3.575 5.554 1.00 87.88 92 ILE A CA 1
ATOM 774 C C . ILE A 1 92 ? 5.375 3.999 4.692 1.00 87.88 92 ILE A C 1
ATOM 776 O O . ILE A 1 92 ? 6.333 4.573 5.209 1.00 87.88 92 ILE A O 1
ATOM 780 N N . SER A 1 93 ? 5.310 3.754 3.380 1.00 85.31 93 SER A N 1
ATOM 781 C CA . SER A 1 93 ? 6.374 4.099 2.433 1.00 85.31 93 SER A CA 1
ATOM 782 C C . SER A 1 93 ? 6.667 5.600 2.434 1.00 85.31 93 SER A C 1
ATOM 784 O O . SER A 1 93 ? 7.818 6.005 2.591 1.00 85.31 93 SER A O 1
ATOM 786 N N . HIS A 1 94 ? 5.632 6.439 2.326 1.00 84.75 94 HIS A N 1
ATOM 787 C CA . HIS A 1 94 ? 5.787 7.895 2.352 1.00 84.75 94 HIS A CA 1
ATOM 788 C C . HIS A 1 94 ? 6.346 8.388 3.684 1.00 84.75 94 HIS A C 1
ATOM 790 O O . HIS A 1 94 ? 7.183 9.291 3.707 1.00 84.75 94 HIS A O 1
ATOM 796 N N . LYS A 1 95 ? 5.917 7.800 4.807 1.00 88.88 95 LYS A N 1
ATOM 797 C CA . LYS A 1 95 ? 6.455 8.178 6.112 1.00 88.88 95 LYS A CA 1
ATOM 798 C C . LYS A 1 95 ? 7.933 7.821 6.232 1.00 88.88 95 LYS A C 1
ATOM 800 O O . LYS A 1 95 ? 8.709 8.662 6.671 1.00 88.88 95 LYS A O 1
ATOM 805 N N . LEU A 1 96 ? 8.331 6.621 5.813 1.00 88.25 96 LEU A N 1
ATOM 806 C CA . LEU A 1 96 ? 9.734 6.206 5.803 1.00 88.25 96 LEU A CA 1
ATOM 807 C C . LEU A 1 96 ? 10.603 7.125 4.931 1.00 88.25 96 LEU A C 1
ATOM 809 O O . LEU A 1 96 ? 11.726 7.438 5.324 1.00 88.25 96 LEU A O 1
ATOM 813 N N . GLU A 1 97 ? 10.102 7.577 3.778 1.00 84.69 97 GLU A N 1
ATOM 814 C CA . GLU A 1 97 ? 10.812 8.539 2.923 1.00 84.69 97 GLU A CA 1
ATOM 815 C C . GLU A 1 97 ? 10.936 9.913 3.598 1.00 84.69 97 GLU A C 1
ATOM 817 O O . GLU A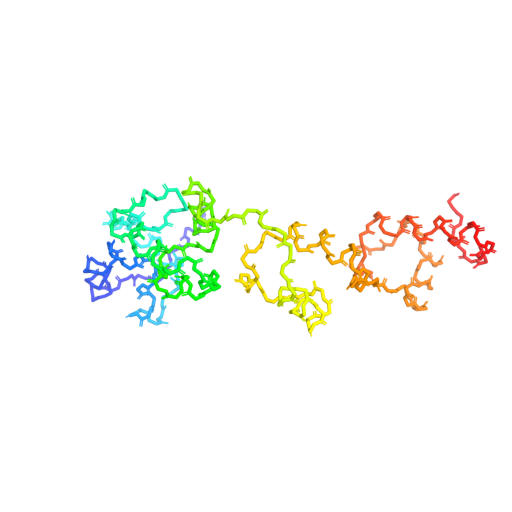 1 97 ? 12.037 10.455 3.679 1.00 84.69 97 GLU A O 1
ATOM 822 N N . ARG A 1 98 ? 9.843 10.444 4.164 1.00 86.00 98 ARG A N 1
ATOM 823 C CA . ARG A 1 98 ? 9.833 11.742 4.866 1.00 86.00 98 ARG A CA 1
ATOM 824 C C . ARG A 1 98 ? 10.720 11.775 6.108 1.00 86.00 98 ARG A C 1
ATOM 826 O O . ARG A 1 98 ? 11.298 12.811 6.408 1.00 86.00 98 ARG A O 1
ATOM 833 N N . GLU A 1 99 ? 10.828 10.659 6.823 1.00 86.38 99 GLU A N 1
ATOM 834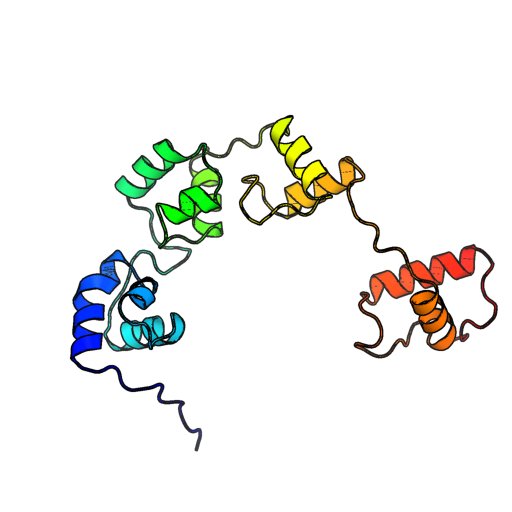 C CA . GLU A 1 99 ? 11.723 10.511 7.979 1.00 86.38 99 GLU A CA 1
ATOM 835 C C . GLU A 1 99 ? 13.184 10.239 7.565 1.00 86.38 99 GLU A C 1
ATOM 837 O O . GLU A 1 99 ? 14.040 10.022 8.423 1.00 86.38 99 GLU A O 1
ATOM 842 N N . GLY A 1 100 ? 13.486 10.188 6.260 1.00 82.38 100 GLY A N 1
ATOM 843 C CA . GLY A 1 100 ? 14.823 9.880 5.745 1.00 82.38 100 GLY A CA 1
ATOM 844 C C . GLY A 1 100 ? 15.289 8.452 6.053 1.00 82.38 100 GLY A C 1
ATOM 845 O O . GLY A 1 100 ? 16.486 8.161 6.037 1.00 82.38 100 GLY A O 1
ATOM 846 N N . LEU A 1 101 ? 14.357 7.548 6.367 1.00 78.81 101 LEU A N 1
ATOM 847 C CA . LEU A 1 101 ? 14.631 6.166 6.765 1.00 78.81 101 LEU A CA 1
ATOM 848 C C . LEU A 1 101 ? 14.745 5.226 5.560 1.00 78.81 101 LEU A C 1
ATOM 850 O O . LEU A 1 101 ? 15.455 4.225 5.642 1.00 78.81 101 LEU A O 1
ATOM 854 N N . LEU A 1 102 ? 14.104 5.567 4.440 1.00 71.38 102 LEU A N 1
ATOM 855 C CA . LEU A 1 102 ? 14.354 4.954 3.137 1.00 71.38 102 LEU A CA 1
ATOM 856 C C . LEU A 1 102 ? 15.491 5.705 2.439 1.00 71.38 102 LEU A C 1
ATOM 858 O O . LEU A 1 102 ? 15.285 6.738 1.804 1.00 71.38 102 LEU A O 1
ATOM 862 N N . LYS A 1 103 ? 16.717 5.181 2.526 1.00 62.09 103 LYS A N 1
ATOM 863 C CA . LYS A 1 103 ? 17.799 5.656 1.654 1.00 62.09 103 LYS A CA 1
ATOM 864 C C . LYS A 1 103 ? 17.484 5.232 0.219 1.00 62.09 103 LYS A C 1
ATOM 866 O O . LYS A 1 103 ? 17.240 4.053 -0.032 1.00 62.09 103 LYS A O 1
ATOM 871 N N . LYS A 1 104 ? 17.581 6.161 -0.743 1.00 60.31 104 LYS A N 1
ATOM 872 C CA . LYS A 1 104 ? 17.610 5.872 -2.194 1.00 60.31 104 LYS A CA 1
ATOM 873 C C . LYS A 1 104 ? 18.931 5.180 -2.566 1.00 60.31 104 LYS A C 1
ATOM 875 O O . LYS A 1 104 ? 19.733 5.693 -3.337 1.00 60.31 104 LYS A O 1
ATOM 880 N N . SER A 1 105 ? 19.195 4.038 -1.938 1.00 62.38 105 SER A N 1
ATOM 881 C CA . SER A 1 105 ? 20.426 3.274 -2.092 1.00 62.38 105 SER A CA 1
ATOM 882 C C . SER A 1 105 ? 20.551 2.739 -3.513 1.00 62.38 105 SER A C 1
ATOM 884 O O . SER A 1 105 ? 19.544 2.460 -4.183 1.00 62.38 105 SER A O 1
ATOM 886 N N . ARG A 1 106 ? 21.805 2.520 -3.929 1.00 79.31 106 ARG A N 1
ATOM 887 C CA . ARG A 1 106 ? 22.147 1.614 -5.031 1.00 79.31 106 ARG A CA 1
ATOM 888 C C . ARG A 1 106 ? 21.398 0.290 -4.836 1.00 79.31 106 ARG A C 1
ATOM 890 O O . ARG A 1 106 ? 21.189 -0.135 -3.701 1.00 79.31 106 ARG A O 1
ATOM 897 N N . TRP A 1 107 ? 20.974 -0.310 -5.943 1.00 85.06 107 TRP A N 1
ATOM 898 C CA . TRP A 1 107 ? 20.334 -1.623 -5.937 1.00 85.06 107 TRP A CA 1
ATOM 899 C C . TRP A 1 107 ? 21.289 -2.655 -5.345 1.00 85.06 107 TRP A C 1
ATOM 901 O O . TRP A 1 107 ? 22.404 -2.795 -5.856 1.00 85.06 107 TRP A O 1
ATOM 911 N N . SER A 1 108 ? 20.872 -3.331 -4.278 1.00 85.94 108 SER A N 1
ATOM 912 C CA . SER A 1 108 ? 21.666 -4.389 -3.662 1.00 85.94 108 SER A CA 1
ATOM 913 C C . SER A 1 108 ? 21.668 -5.642 -4.540 1.00 85.94 108 SER A C 1
ATOM 915 O O . SER A 1 108 ? 20.847 -5.792 -5.453 1.00 85.94 108 SER A O 1
ATOM 917 N N . LYS A 1 109 ? 22.612 -6.550 -4.281 1.00 87.81 109 LYS A N 1
ATOM 918 C CA . LYS A 1 109 ? 22.678 -7.824 -5.001 1.00 87.81 109 LYS A CA 1
ATOM 919 C C . LYS A 1 109 ? 21.426 -8.660 -4.725 1.00 87.81 109 LYS A C 1
ATOM 921 O O . LYS A 1 109 ? 20.835 -9.191 -5.654 1.00 87.81 109 LYS A O 1
ATOM 926 N N . GLU A 1 110 ? 20.962 -8.652 -3.482 1.00 86.06 110 GLU A N 1
ATOM 927 C CA . GLU A 1 110 ? 19.758 -9.345 -3.024 1.00 86.06 110 GLU A CA 1
ATOM 928 C C . GLU A 1 110 ? 18.502 -8.799 -3.716 1.00 86.06 110 GLU A C 1
ATOM 930 O O . GLU A 1 110 ? 17.675 -9.574 -4.189 1.00 86.06 110 GLU A O 1
ATOM 935 N N . GLU A 1 111 ? 18.368 -7.470 -3.845 1.00 88.31 111 GLU A N 1
ATOM 936 C CA . GLU A 1 111 ? 17.253 -6.859 -4.582 1.00 88.31 111 GLU A CA 1
ATOM 937 C C . GLU A 1 111 ? 17.255 -7.291 -6.061 1.00 88.31 111 GLU A C 1
ATOM 939 O O . GLU A 1 111 ? 16.203 -7.586 -6.629 1.00 88.31 111 GLU A O 1
ATOM 944 N N . ILE A 1 112 ? 18.434 -7.354 -6.692 1.00 90.25 112 ILE A N 1
ATOM 945 C CA . ILE A 1 112 ? 18.587 -7.806 -8.084 1.00 90.25 112 ILE A CA 1
ATOM 946 C C . ILE A 1 112 ? 18.252 -9.295 -8.219 1.00 90.25 112 ILE A C 1
ATOM 948 O O . ILE A 1 112 ? 17.577 -9.681 -9.175 1.00 90.25 112 ILE A O 1
ATOM 952 N N . ASP A 1 113 ? 18.691 -10.125 -7.278 1.00 91.62 113 ASP A N 1
ATOM 953 C CA . ASP A 1 113 ? 18.424 -11.562 -7.282 1.00 91.62 113 ASP A CA 1
ATOM 954 C C . ASP A 1 113 ? 16.929 -11.848 -7.085 1.00 91.62 113 ASP A C 1
ATOM 956 O O . ASP A 1 113 ? 16.371 -12.706 -7.768 1.00 91.62 113 ASP A O 1
ATOM 960 N N . ILE A 1 114 ? 16.238 -11.064 -6.249 1.00 90.06 114 ILE A N 1
ATOM 961 C CA . ILE A 1 114 ? 14.773 -11.097 -6.137 1.00 90.06 114 ILE A CA 1
ATOM 962 C C . ILE A 1 114 ? 14.123 -10.720 -7.475 1.00 90.06 114 ILE A C 1
ATOM 964 O O . ILE A 1 114 ? 13.232 -11.434 -7.933 1.00 90.06 114 ILE A O 1
ATOM 968 N N . LEU A 1 115 ? 14.562 -9.643 -8.141 1.00 90.56 115 LEU A N 1
ATOM 969 C CA . LEU A 1 115 ? 14.016 -9.275 -9.455 1.00 90.56 115 LEU A CA 1
ATOM 970 C C . LEU A 1 115 ? 14.181 -10.396 -10.484 1.00 90.56 115 LEU A C 1
ATOM 972 O O . LEU A 1 115 ? 13.237 -10.681 -11.215 1.00 90.56 115 LEU A O 1
ATOM 976 N N . LYS A 1 116 ? 15.347 -11.050 -10.523 1.00 88.69 116 LYS A N 1
ATOM 977 C CA . LYS A 1 116 ? 15.592 -12.200 -11.403 1.00 88.69 116 LYS A CA 1
ATOM 978 C C . LYS A 1 116 ? 14.692 -13.381 -11.050 1.00 88.69 116 LYS A C 1
ATOM 980 O O . LYS A 1 116 ? 14.069 -13.946 -11.937 1.00 88.69 116 LYS A O 1
ATOM 985 N N . LYS A 1 117 ? 14.571 -13.712 -9.760 1.00 90.19 117 LYS A N 1
ATOM 986 C CA . LYS A 1 117 ? 13.728 -14.810 -9.262 1.00 90.19 117 LYS A CA 1
ATOM 987 C C . LYS A 1 117 ? 12.262 -14.659 -9.675 1.00 90.19 117 LYS A C 1
ATOM 989 O O . LYS A 1 117 ? 11.610 -15.655 -9.963 1.00 90.19 117 LYS A O 1
ATOM 994 N N . TYR A 1 118 ? 11.748 -13.430 -9.687 1.00 86.31 118 TYR A N 1
ATOM 995 C CA . TYR A 1 118 ? 10.362 -13.129 -10.057 1.00 86.31 118 TYR A CA 1
ATOM 996 C C . TYR A 1 118 ? 10.203 -12.643 -11.506 1.00 86.31 118 TYR A C 1
ATOM 998 O O . TYR A 1 118 ? 9.181 -12.039 -11.824 1.00 86.31 118 TYR A O 1
ATOM 1006 N N . ASN A 1 119 ? 11.193 -12.858 -12.382 1.00 84.31 119 ASN A N 1
ATOM 1007 C CA . ASN A 1 119 ? 11.160 -12.429 -13.789 1.00 84.31 119 ASN A CA 1
ATOM 10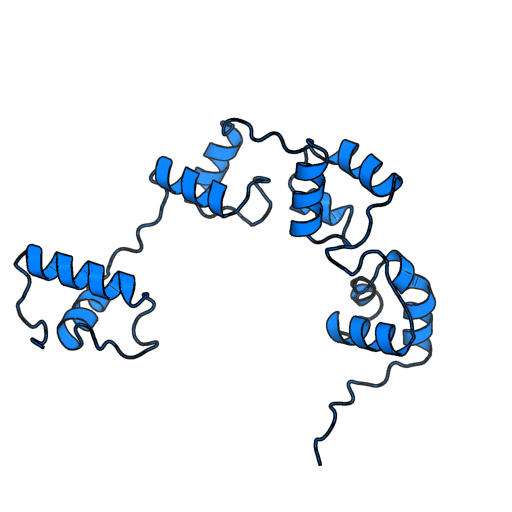08 C C . ASN A 1 119 ? 10.732 -10.957 -13.972 1.00 84.31 119 ASN A C 1
ATOM 1010 O O . ASN A 1 119 ? 9.946 -10.621 -14.852 1.00 84.31 119 ASN A O 1
ATOM 1014 N N . GLY A 1 120 ? 11.208 -10.075 -13.090 1.00 83.56 120 GLY A N 1
ATOM 1015 C CA . GLY A 1 120 ? 10.896 -8.646 -13.108 1.00 83.56 120 GLY A CA 1
ATOM 1016 C C . GLY A 1 120 ? 9.555 -8.241 -12.484 1.00 83.56 120 GLY A C 1
ATOM 1017 O O . GLY A 1 120 ? 9.267 -7.047 -12.421 1.00 83.56 120 GLY A O 1
ATOM 1018 N N . CYS A 1 121 ? 8.767 -9.183 -11.960 1.00 83.06 121 CYS A N 1
ATOM 1019 C CA . CYS A 1 121 ? 7.460 -8.930 -11.342 1.00 83.06 121 CYS A CA 1
ATOM 1020 C C . CYS A 1 121 ? 7.404 -9.402 -9.873 1.00 83.06 121 CYS A C 1
ATOM 1022 O O . CYS A 1 121 ? 6.630 -10.302 -9.540 1.00 83.06 121 CYS A O 1
ATOM 1024 N N . PRO A 1 122 ? 8.227 -8.837 -8.967 1.00 84.44 122 PRO A N 1
ATOM 1025 C CA . PRO A 1 122 ? 8.202 -9.215 -7.557 1.00 84.44 122 PRO A CA 1
ATOM 1026 C C . PRO A 1 122 ? 6.870 -8.822 -6.888 1.00 84.44 122 PRO A C 1
ATOM 1028 O O . PRO A 1 122 ? 6.260 -7.822 -7.279 1.00 84.44 122 PRO A O 1
ATOM 1031 N N . PRO A 1 123 ? 6.440 -9.539 -5.832 1.00 83.00 123 PRO A N 1
ATOM 1032 C CA . PRO A 1 123 ? 5.293 -9.143 -5.024 1.00 83.00 123 PRO A CA 1
ATOM 1033 C C . PRO A 1 123 ? 5.395 -7.701 -4.507 1.00 83.00 123 PRO A C 1
ATOM 1035 O O . PRO A 1 123 ? 6.469 -7.234 -4.109 1.00 83.00 123 PRO A O 1
ATOM 1038 N N . ILE A 1 124 ? 4.254 -7.009 -4.470 1.00 78.31 124 ILE A N 1
ATOM 1039 C CA . ILE A 1 124 ? 4.153 -5.622 -3.996 1.00 78.31 124 ILE A CA 1
ATOM 1040 C C . ILE A 1 124 ? 4.698 -5.519 -2.564 1.00 78.31 124 ILE A C 1
ATOM 1042 O O . ILE A 1 124 ? 4.341 -6.302 -1.686 1.00 78.31 124 ILE A O 1
ATOM 1046 N N . GLY A 1 125 ? 5.566 -4.533 -2.326 1.00 75.94 125 GLY A N 1
ATOM 1047 C CA . GLY A 1 125 ? 6.127 -4.257 -1.001 1.00 75.94 125 GLY A 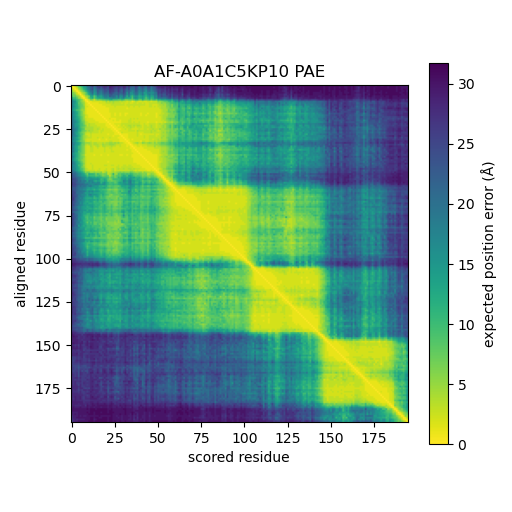CA 1
ATOM 1048 C C . GLY A 1 125 ? 7.268 -5.182 -0.563 1.00 75.94 125 GLY A C 1
ATOM 1049 O O . GLY A 1 125 ? 7.788 -4.985 0.532 1.00 75.94 125 GLY A O 1
ATOM 1050 N N . LEU A 1 126 ? 7.698 -6.143 -1.392 1.00 83.50 126 LEU A N 1
ATOM 1051 C CA . LEU A 1 126 ? 8.836 -7.016 -1.072 1.00 83.50 126 LEU A CA 1
ATOM 1052 C C . LEU A 1 126 ? 10.179 -6.270 -1.105 1.00 83.50 126 LEU A C 1
ATOM 1054 O O . LEU A 1 126 ? 11.024 -6.476 -0.243 1.00 83.50 126 LEU A O 1
ATOM 1058 N N . LEU A 1 127 ? 10.375 -5.408 -2.106 1.00 80.81 127 LEU A N 1
ATOM 1059 C CA . LEU A 1 127 ? 11.649 -4.718 -2.344 1.00 80.81 127 LEU A CA 1
ATOM 1060 C C . LEU A 1 127 ? 11.752 -3.344 -1.675 1.00 80.81 127 LEU A C 1
ATOM 1062 O O . LEU A 1 127 ? 12.777 -2.691 -1.803 1.00 80.81 127 LEU A O 1
ATOM 1066 N N . ASN A 1 128 ? 10.701 -2.861 -1.006 1.00 79.19 128 ASN A N 1
ATOM 1067 C CA . ASN A 1 128 ? 10.658 -1.502 -0.441 1.00 79.19 128 ASN A CA 1
ATOM 1068 C C . ASN A 1 128 ? 10.995 -0.394 -1.459 1.00 79.19 128 ASN A C 1
ATOM 1070 O O . ASN A 1 128 ? 11.514 0.665 -1.106 1.00 79.19 128 ASN A O 1
ATOM 1074 N N . ARG A 1 129 ? 10.704 -0.637 -2.739 1.00 80.19 129 ARG A N 1
ATOM 1075 C CA . ARG A 1 129 ? 10.882 0.310 -3.842 1.00 80.19 129 ARG A CA 1
ATOM 1076 C C . ARG A 1 129 ? 9.526 0.648 -4.444 1.00 80.19 129 ARG A C 1
ATOM 1078 O O . ARG A 1 129 ? 8.619 -0.183 -4.442 1.00 80.19 129 ARG A O 1
ATOM 1085 N N . SER A 1 130 ? 9.411 1.856 -4.992 1.00 78.50 130 SER A N 1
ATOM 1086 C CA . SER A 1 130 ? 8.250 2.220 -5.800 1.00 78.50 130 SER A CA 1
ATOM 1087 C C . SER A 1 130 ? 8.172 1.350 -7.054 1.00 78.50 130 SER A C 1
ATOM 1089 O O . SER A 1 130 ? 9.193 0.891 -7.575 1.00 78.50 130 SER A O 1
ATOM 1091 N N . GLU A 1 131 ? 6.958 1.167 -7.566 1.00 80.50 131 GLU A N 1
ATOM 1092 C CA . GLU A 1 131 ? 6.719 0.419 -8.800 1.00 80.50 131 GLU A CA 1
ATOM 1093 C C . GLU A 1 131 ? 7.532 0.989 -9.970 1.00 80.50 131 GLU A C 1
ATOM 1095 O O . GLU A 1 131 ? 8.232 0.245 -10.652 1.00 80.50 131 GLU A O 1
ATOM 1100 N N . CYS A 1 132 ? 7.553 2.316 -10.135 1.00 79.75 132 CYS A N 1
ATOM 1101 C CA . CYS A 1 132 ? 8.348 2.974 -11.173 1.00 79.75 132 CYS A CA 1
ATOM 1102 C C . CYS A 1 132 ? 9.849 2.661 -11.053 1.00 79.75 132 CYS A C 1
ATOM 1104 O O . CYS A 1 132 ? 10.519 2.428 -12.058 1.00 79.75 132 CYS A O 1
ATOM 1106 N N . ALA A 1 133 ? 10.397 2.633 -9.831 1.00 85.56 133 ALA A N 1
ATOM 1107 C CA . ALA A 1 133 ? 11.804 2.300 -9.620 1.00 85.56 133 ALA A CA 1
ATOM 1108 C C . ALA A 1 133 ? 12.096 0.835 -9.976 1.00 85.56 133 ALA A C 1
ATOM 1110 O O . ALA A 1 133 ? 13.124 0.557 -10.599 1.00 85.56 133 ALA A O 1
ATOM 1111 N N . ILE A 1 134 ? 11.188 -0.079 -9.614 1.00 88.06 134 ILE A N 1
ATOM 1112 C CA . ILE A 1 134 ? 11.259 -1.494 -9.990 1.00 88.06 134 ILE A CA 1
ATOM 1113 C C . ILE A 1 134 ? 11.230 -1.628 -11.512 1.00 88.06 134 ILE A C 1
ATOM 1115 O O . ILE A 1 134 ? 12.175 -2.170 -12.076 1.00 88.06 134 ILE A O 1
ATOM 1119 N N . GLN A 1 135 ? 10.223 -1.069 -12.186 1.00 85.44 135 GLN A N 1
ATOM 1120 C CA . GLN A 1 135 ? 10.078 -1.143 -13.643 1.00 85.44 135 GLN A CA 1
ATOM 1121 C C . GLN A 1 135 ? 11.308 -0.589 -14.372 1.00 85.44 135 GLN A C 1
ATOM 1123 O O . GLN A 1 135 ? 11.835 -1.227 -15.284 1.00 85.44 135 GLN A O 1
ATOM 1128 N N . HIS A 1 136 ? 11.827 0.558 -13.928 1.00 87.38 136 HIS A N 1
ATOM 1129 C CA . HIS A 1 136 ? 13.034 1.145 -14.502 1.00 87.38 136 HIS A CA 1
ATOM 1130 C C . HIS A 1 136 ? 14.263 0.238 -14.319 1.00 87.38 136 HIS A C 1
ATOM 1132 O O . HIS A 1 136 ? 15.069 0.081 -15.239 1.00 87.38 136 HIS A O 1
ATOM 1138 N N . LYS A 1 137 ? 14.419 -0.406 -13.154 1.00 91.19 137 LYS A N 1
ATOM 1139 C CA . LYS A 1 137 ? 15.516 -1.357 -12.935 1.00 91.19 137 LYS A CA 1
ATOM 1140 C C . LYS A 1 137 ? 15.346 -2.635 -13.752 1.00 91.19 137 LYS A C 1
ATOM 1142 O O . LYS A 1 137 ? 16.329 -3.103 -14.314 1.00 91.19 137 LYS A O 1
ATOM 1147 N N . VAL A 1 138 ? 14.133 -3.171 -13.832 1.00 89.88 138 VAL A N 1
ATOM 1148 C CA . VAL A 1 138 ? 13.780 -4.353 -14.632 1.00 89.88 138 VAL A CA 1
ATOM 1149 C C . VAL A 1 138 ? 14.093 -4.112 -16.106 1.00 89.88 138 VAL A C 1
ATOM 1151 O O . VAL A 1 138 ? 14.732 -4.957 -16.726 1.00 89.88 138 VAL A O 1
ATOM 1154 N N . SER A 1 139 ? 13.757 -2.930 -16.632 1.00 87.12 139 SER A N 1
ATOM 1155 C CA . SER A 1 139 ? 14.136 -2.505 -17.984 1.00 87.12 139 SER A CA 1
ATOM 1156 C C . SER A 1 139 ? 15.658 -2.459 -18.162 1.00 87.12 139 SER A C 1
ATOM 1158 O O . SER A 1 139 ? 16.186 -3.095 -19.069 1.00 87.12 139 SER A O 1
ATOM 1160 N N . LYS A 1 140 ? 16.397 -1.825 -17.236 1.00 88.94 140 LYS A N 1
ATOM 1161 C CA . LYS A 1 140 ? 17.874 -1.802 -17.274 1.00 88.94 140 LYS A CA 1
ATOM 1162 C C . LYS A 1 140 ? 18.533 -3.179 -17.175 1.00 88.94 140 LYS A C 1
ATOM 1164 O O . LYS A 1 140 ? 19.660 -3.334 -17.629 1.00 88.94 140 LYS A O 1
ATOM 1169 N N . LEU A 1 141 ? 17.882 -4.143 -16.528 1.00 88.12 141 LEU A N 1
ATOM 1170 C CA . LEU A 1 141 ? 18.369 -5.518 -16.412 1.00 88.12 141 LEU A CA 1
ATOM 1171 C C . LEU A 1 141 ? 17.938 -6.403 -17.593 1.00 88.12 141 LEU A C 1
ATOM 1173 O O . LEU A 1 141 ? 18.312 -7.570 -17.613 1.00 88.12 141 LEU A O 1
ATOM 1177 N N . GLY A 1 142 ? 17.141 -5.887 -18.538 1.00 84.69 142 GLY A N 1
ATOM 1178 C CA . GLY A 1 142 ? 16.580 -6.685 -19.632 1.00 84.69 142 GLY A CA 1
ATOM 1179 C C . GLY A 1 142 ? 15.608 -7.770 -19.156 1.00 84.69 142 GLY A C 1
ATOM 1180 O O . GLY A 1 142 ? 15.388 -8.749 -19.856 1.00 84.69 142 GLY A O 1
ATOM 1181 N N . LEU A 1 143 ? 15.041 -7.619 -17.954 1.00 81.69 143 LEU A N 1
ATOM 1182 C CA . LEU A 1 143 ? 14.113 -8.579 -17.344 1.00 81.69 143 LEU A CA 1
ATOM 1183 C C . LEU A 1 143 ? 12.650 -8.300 -17.709 1.00 81.69 143 LEU A C 1
ATOM 1185 O O . LEU A 1 143 ? 11.756 -8.969 -17.199 1.00 81.69 143 LEU A O 1
ATOM 1189 N N . GLN A 1 144 ? 12.378 -7.295 -18.546 1.00 67.31 144 GLN A N 1
ATOM 1190 C CA . GLN A 1 144 ? 11.026 -7.080 -19.042 1.00 67.31 144 GLN A CA 1
ATOM 1191 C C . GLN A 1 144 ? 10.631 -8.289 -19.888 1.00 67.31 144 GLN A C 1
ATOM 1193 O O . GLN A 1 144 ? 11.256 -8.570 -20.908 1.00 67.31 144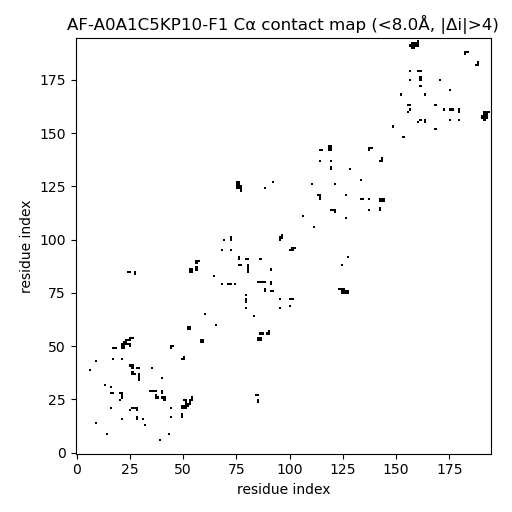 GLN A O 1
ATOM 1198 N N . MET A 1 145 ? 9.568 -8.982 -19.482 1.00 59.16 145 MET A N 1
ATOM 1199 C CA . MET A 1 145 ? 8.823 -9.819 -20.409 1.00 59.16 145 MET A CA 1
ATOM 1200 C C . MET A 1 145 ? 8.282 -8.895 -21.494 1.00 59.16 145 MET A C 1
ATOM 1202 O O . MET A 1 145 ? 7.256 -8.234 -21.322 1.00 59.16 145 MET A O 1
ATOM 1206 N N . GLU A 1 146 ? 8.991 -8.810 -22.617 1.00 55.44 146 GLU A N 1
ATOM 120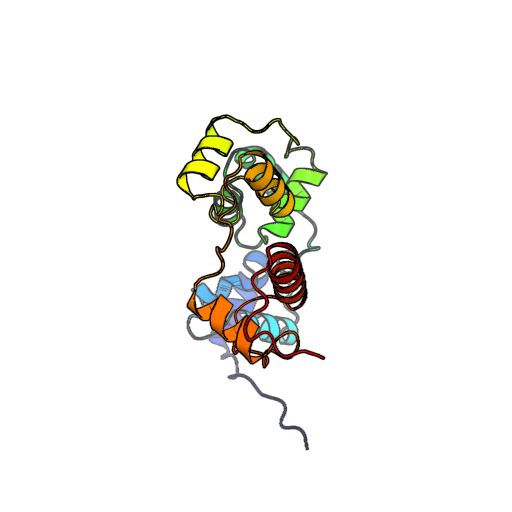7 C CA . GLU A 1 146 ? 8.363 -8.371 -23.848 1.00 55.44 146 GLU A CA 1
ATOM 120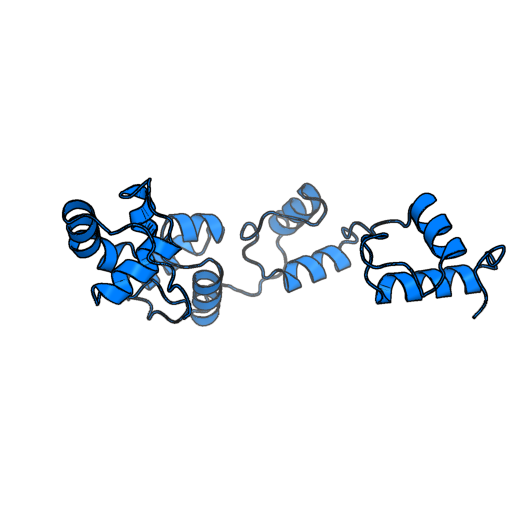8 C C . GLU A 1 146 ? 7.191 -9.322 -24.055 1.00 55.44 146 GLU A C 1
ATOM 1210 O O . GLU A 1 146 ? 7.389 -10.510 -24.315 1.00 55.44 146 GLU A O 1
ATOM 1215 N N . LYS A 1 147 ? 5.957 -8.831 -23.888 1.00 64.19 147 LYS A N 1
ATOM 1216 C CA . LYS A 1 147 ? 4.790 -9.560 -24.373 1.00 64.19 147 LYS A CA 1
ATOM 1217 C C . LYS A 1 147 ? 4.993 -9.684 -25.888 1.00 64.19 147 LYS A C 1
ATOM 1219 O O . LYS A 1 147 ? 4.636 -8.760 -26.629 1.00 64.19 147 LYS A O 1
ATOM 1224 N N . ARG A 1 148 ? 5.625 -10.773 -26.337 1.00 67.75 148 ARG A N 1
ATOM 1225 C CA . ARG A 1 148 ? 5.831 -11.070 -27.756 1.00 67.75 148 ARG A CA 1
ATOM 1226 C C . ARG A 1 148 ? 4.471 -11.035 -28.433 1.00 67.75 148 ARG A C 1
ATOM 1228 O O . ARG A 1 148 ? 3.467 -11.374 -27.814 1.00 67.75 148 ARG A O 1
ATOM 1235 N N . TRP A 1 149 ? 4.447 -10.533 -29.656 1.00 79.50 149 TRP A N 1
ATOM 1236 C CA . TRP A 1 149 ? 3.255 -10.641 -30.481 1.00 79.50 149 TRP A CA 1
ATOM 1237 C C . TRP A 1 149 ? 3.143 -12.095 -30.904 1.00 79.50 149 TRP A C 1
ATOM 1239 O O . TRP A 1 149 ? 4.100 -12.601 -31.490 1.00 79.50 149 TRP A O 1
ATOM 1249 N N . THR A 1 150 ? 2.047 -12.759 -30.551 1.00 83.06 150 THR A N 1
ATOM 1250 C CA . THR A 1 150 ? 1.793 -14.115 -31.051 1.00 83.06 150 THR A CA 1
ATOM 1251 C C . THR A 1 150 ? 1.351 -14.055 -32.510 1.00 83.06 150 THR A C 1
ATOM 1253 O O . THR A 1 150 ? 0.945 -12.995 -33.001 1.00 83.06 150 THR A O 1
ATOM 1256 N N . ASP A 1 151 ? 1.425 -15.182 -33.210 1.00 82.31 151 ASP A N 1
ATOM 1257 C CA . ASP A 1 151 ? 0.997 -15.255 -34.607 1.00 82.31 151 ASP A CA 1
ATOM 1258 C C . ASP A 1 151 ? -0.508 -14.963 -34.736 1.00 82.31 151 ASP A C 1
ATOM 1260 O O . ASP A 1 151 ? -0.923 -14.251 -35.648 1.00 82.31 151 ASP A O 1
ATOM 1264 N N . GLU A 1 152 ? -1.323 -15.376 -33.759 1.00 83.50 152 GLU A N 1
ATOM 1265 C CA . GLU A 1 152 ? -2.753 -15.053 -33.703 1.00 83.50 152 GLU A CA 1
ATOM 1266 C C . GLU A 1 152 ? -2.993 -13.547 -33.543 1.00 83.50 152 GLU A C 1
ATOM 1268 O O . GLU A 1 152 ? -3.852 -12.974 -34.216 1.00 83.50 152 GLU A O 1
ATOM 1273 N N . GLU A 1 153 ? -2.223 -12.876 -32.679 1.00 85.50 153 GLU A N 1
ATOM 1274 C CA . GLU A 1 153 ? -2.306 -11.422 -32.533 1.00 85.50 153 GLU A CA 1
ATOM 1275 C C . GLU A 1 153 ? -1.886 -10.711 -33.830 1.00 85.50 153 GLU A C 1
ATOM 1277 O O . GLU A 1 153 ? -2.483 -9.696 -34.194 1.00 85.50 153 GLU A O 1
ATOM 1282 N N . ILE A 1 154 ? -0.894 -11.242 -34.555 1.00 86.31 154 ILE A N 1
ATOM 1283 C CA . ILE A 1 154 ? -0.462 -10.716 -35.858 1.00 86.31 154 ILE A CA 1
ATOM 1284 C C . ILE A 1 154 ? -1.565 -10.888 -36.912 1.00 86.31 154 ILE A C 1
ATOM 1286 O O . ILE A 1 154 ? -1.825 -9.950 -37.666 1.00 86.31 154 ILE A O 1
ATOM 1290 N N . GLU A 1 155 ? -2.259 -12.024 -36.946 1.00 87.62 155 GLU A N 1
ATOM 1291 C CA . GLU A 1 155 ? -3.389 -12.243 -37.860 1.00 87.62 155 GLU A CA 1
ATOM 1292 C C . GLU A 1 155 ? -4.573 -11.312 -37.555 1.00 87.62 155 GLU A C 1
ATOM 1294 O O . GLU A 1 155 ? -5.165 -10.724 -38.466 1.00 87.62 155 GLU A O 1
ATOM 1299 N N . ILE A 1 156 ? -4.872 -11.074 -36.272 1.00 88.44 156 ILE A N 1
ATOM 1300 C CA . ILE A 1 156 ? -5.858 -10.062 -35.860 1.00 88.44 156 ILE A CA 1
ATOM 1301 C C . ILE A 1 156 ? -5.443 -8.674 -36.374 1.00 88.44 156 ILE A C 1
ATOM 1303 O O . ILE A 1 156 ? -6.275 -7.943 -36.921 1.00 88.44 156 ILE A O 1
ATOM 1307 N N . LEU A 1 157 ? -4.162 -8.311 -36.253 1.00 88.50 157 LEU A N 1
ATOM 1308 C CA . LEU A 1 157 ? -3.647 -7.040 -36.765 1.00 88.50 157 LEU A CA 1
ATOM 1309 C C . LEU A 1 157 ? -3.739 -6.925 -38.291 1.00 88.50 157 LEU A C 1
ATOM 1311 O O . LEU A 1 157 ? -4.084 -5.851 -38.781 1.00 88.50 157 LEU A O 1
ATOM 1315 N N . LYS A 1 158 ? -3.470 -7.995 -39.049 1.00 85.69 158 LYS A N 1
ATOM 1316 C CA . LYS A 1 158 ? -3.644 -7.991 -40.513 1.00 85.69 158 LYS A CA 1
ATOM 1317 C C . LYS A 1 158 ? -5.106 -7.744 -40.886 1.00 85.69 158 LYS A C 1
ATOM 1319 O O . LYS A 1 158 ? -5.404 -6.859 -41.687 1.00 85.69 158 LYS A O 1
ATOM 1324 N N . LYS A 1 159 ? -6.026 -8.454 -40.226 1.00 86.62 159 LYS A N 1
ATOM 1325 C CA . LYS A 1 159 ? -7.467 -8.385 -40.502 1.00 86.62 159 LYS A CA 1
ATOM 1326 C C . LYS A 1 159 ? -8.093 -7.024 -40.178 1.00 86.62 159 LYS A C 1
ATOM 1328 O O . LYS A 1 159 ? -8.934 -6.545 -40.942 1.00 86.62 159 LYS A O 1
ATOM 1333 N N . TYR A 1 160 ? -7.733 -6.422 -39.044 1.00 87.25 160 TYR A N 1
ATOM 1334 C CA . TYR A 1 160 ? -8.401 -5.217 -38.530 1.00 87.25 160 TYR A CA 1
ATOM 1335 C C . TYR A 1 160 ? -7.562 -3.937 -38.628 1.00 87.25 160 TYR A C 1
ATOM 1337 O O . TYR A 1 160 ? -8.117 -2.843 -38.537 1.00 87.25 160 TYR A O 1
ATOM 1345 N N . GLY A 1 161 ? -6.247 -4.031 -38.827 1.00 85.81 161 GLY A N 1
ATOM 1346 C CA . GLY A 1 161 ? -5.368 -2.865 -38.859 1.00 85.81 161 GLY A CA 1
ATOM 1347 C C . GLY A 1 161 ? -5.474 -2.040 -37.573 1.00 85.81 161 GLY A C 1
ATOM 1348 O O . GLY A 1 161 ? -5.341 -2.566 -36.471 1.00 85.81 161 GLY A O 1
ATOM 1349 N N . ASN A 1 162 ? -5.718 -0.733 -37.708 1.00 84.88 162 ASN A N 1
ATOM 1350 C CA . ASN A 1 162 ? -5.882 0.173 -36.563 1.00 84.88 162 ASN A CA 1
ATOM 1351 C C . ASN A 1 162 ? -7.246 0.052 -35.862 1.00 84.88 162 ASN A C 1
ATOM 1353 O O . ASN A 1 162 ? -7.383 0.533 -34.735 1.00 84.88 162 ASN A O 1
ATOM 1357 N N . ASP A 1 163 ? -8.222 -0.600 -36.494 1.00 86.94 163 ASP A N 1
ATOM 1358 C CA . ASP A 1 163 ? -9.617 -0.651 -36.049 1.00 86.94 163 ASP A CA 1
ATOM 1359 C C . ASP A 1 163 ? -9.939 -1.959 -35.314 1.00 86.94 163 ASP A C 1
ATOM 1361 O O . ASP A 1 163 ? -11.027 -2.522 -35.441 1.00 86.94 163 ASP A O 1
ATOM 1365 N N . VAL A 1 164 ? -8.976 -2.464 -34.533 1.00 86.44 164 VAL A N 1
ATOM 1366 C CA . VAL A 1 164 ? -9.172 -3.650 -33.688 1.00 86.44 164 VAL A CA 1
ATOM 1367 C C . VAL A 1 164 ? -10.297 -3.371 -32.678 1.00 86.44 164 VAL A C 1
ATOM 1369 O O . VAL A 1 164 ? -10.187 -2.413 -31.900 1.00 86.44 164 VAL A O 1
ATOM 1372 N N . PRO A 1 165 ? -11.364 -4.194 -32.647 1.00 84.81 165 PRO A N 1
ATOM 1373 C CA . PRO A 1 165 ? -12.453 -4.034 -31.692 1.00 84.81 165 PRO A CA 1
ATOM 1374 C C . PRO A 1 165 ? -11.964 -4.044 -30.232 1.00 84.81 165 PRO A C 1
ATOM 1376 O O . PRO A 1 165 ? -11.109 -4.866 -29.879 1.00 84.81 165 PRO A O 1
ATOM 1379 N N . PRO A 1 166 ? -12.503 -3.172 -29.356 1.00 77.44 166 PRO A N 1
ATOM 1380 C CA . PRO A 1 166 ? -12.170 -3.184 -27.934 1.00 77.44 166 PRO A CA 1
ATOM 1381 C C . PRO A 1 166 ? -12.403 -4.566 -27.310 1.00 77.44 166 PRO A C 1
ATOM 1383 O O . PRO A 1 166 ? -13.463 -5.157 -27.493 1.00 77.44 166 PRO A O 1
ATOM 1386 N N . GLY A 1 167 ? -11.415 -5.076 -26.571 1.00 78.31 167 GLY A N 1
ATOM 1387 C CA . GLY A 1 167 ? -11.495 -6.375 -25.894 1.00 78.31 167 GLY A CA 1
ATOM 1388 C C . GLY A 1 167 ? -11.159 -7.594 -26.761 1.00 78.31 167 GLY A C 1
ATOM 1389 O O . GLY A 1 167 ? -10.983 -8.672 -26.207 1.00 78.31 167 GLY A O 1
ATOM 1390 N N . LEU A 1 168 ? -11.002 -7.440 -28.084 1.00 85.31 168 LEU A N 1
ATOM 1391 C CA . LEU A 1 168 ? -10.557 -8.536 -28.959 1.00 85.31 168 LEU A CA 1
ATOM 1392 C C . LEU A 1 168 ? -9.059 -8.843 -28.795 1.00 85.31 168 LEU A C 1
ATOM 1394 O O . LEU A 1 168 ? -8.618 -9.960 -29.038 1.00 85.31 168 LEU A O 1
ATOM 1398 N N . LEU A 1 169 ? -8.281 -7.841 -28.386 1.00 83.94 169 LEU A N 1
ATOM 1399 C CA . LEU A 1 169 ? -6.841 -7.930 -28.195 1.00 83.94 169 LEU A CA 1
ATOM 1400 C C . LEU A 1 169 ? -6.463 -7.242 -26.875 1.00 83.94 169 LEU A C 1
ATOM 1402 O O . LEU A 1 169 ? -6.784 -6.068 -26.680 1.00 83.94 169 LEU A O 1
ATOM 1406 N N . ASP A 1 170 ? -5.752 -7.944 -25.986 1.00 81.25 170 ASP A N 1
ATOM 1407 C CA . ASP A 1 170 ? -5.246 -7.403 -24.708 1.00 81.25 170 ASP A CA 1
ATOM 1408 C C . ASP A 1 170 ? -3.978 -6.549 -24.917 1.00 81.25 170 ASP A C 1
ATOM 1410 O O . ASP A 1 170 ? -2.894 -6.794 -24.373 1.00 81.25 170 ASP A O 1
ATOM 1414 N N . ARG A 1 171 ? -4.097 -5.546 -25.793 1.00 82.94 171 ARG A N 1
ATOM 1415 C CA . ARG A 1 171 ? -3.029 -4.610 -26.155 1.00 82.94 171 ARG A CA 1
ATOM 1416 C C . ARG A 1 171 ? -3.573 -3.192 -26.189 1.00 82.94 171 ARG A C 1
ATOM 1418 O O . ARG A 1 171 ? -4.687 -2.934 -26.636 1.00 82.94 171 ARG A O 1
ATOM 1425 N N . SER A 1 172 ? -2.755 -2.237 -25.754 1.00 81.56 172 SER A N 1
ATOM 1426 C CA . SER A 1 172 ? -3.110 -0.824 -25.870 1.00 81.56 172 SER A CA 1
ATOM 1427 C C . SER A 1 172 ? -3.127 -0.389 -27.340 1.00 81.56 172 SER A C 1
ATOM 1429 O O . SER A 1 172 ? -2.351 -0.885 -28.161 1.00 81.56 172 SER A O 1
ATOM 1431 N N . LYS A 1 173 ? -3.952 0.612 -27.674 1.00 81.88 173 LYS A N 1
ATOM 1432 C CA . LYS A 1 173 ? -3.986 1.212 -29.024 1.00 81.88 173 LYS A CA 1
ATOM 1433 C C . LYS A 1 173 ? -2.608 1.706 -29.489 1.00 81.88 173 LYS A C 1
ATOM 1435 O O . LYS A 1 173 ? -2.298 1.656 -30.675 1.00 81.88 173 LYS A O 1
ATOM 1440 N N . ILE A 1 174 ? -1.774 2.160 -28.552 1.00 79.31 174 ILE A N 1
ATOM 1441 C CA . ILE A 1 174 ? -0.402 2.612 -28.817 1.00 79.31 174 ILE A CA 1
ATOM 1442 C C . ILE A 1 174 ? 0.482 1.429 -29.231 1.00 79.31 174 ILE A C 1
ATOM 1444 O O . ILE A 1 174 ? 1.191 1.520 -30.231 1.00 79.31 174 ILE A O 1
ATOM 1448 N N . ALA A 1 175 ? 0.406 0.304 -28.511 1.00 82.75 175 ALA A N 1
ATOM 1449 C CA . ALA A 1 175 ? 1.160 -0.902 -28.847 1.00 82.75 175 ALA A CA 1
ATOM 1450 C C . ALA A 1 175 ? 0.754 -1.464 -30.220 1.00 82.75 175 ALA A C 1
ATOM 1452 O O . ALA A 1 175 ? 1.625 -1.836 -31.005 1.00 82.75 175 ALA A O 1
ATOM 1453 N N . ILE A 1 176 ? -0.549 -1.463 -30.525 1.00 87.25 176 ILE A N 1
ATOM 1454 C CA . ILE A 1 176 ? -1.110 -1.871 -31.824 1.00 87.25 176 ILE A CA 1
ATOM 1455 C C . ILE A 1 176 ? -0.516 -1.033 -32.963 1.00 87.25 176 ILE A C 1
ATOM 1457 O O . ILE A 1 176 ? 0.077 -1.586 -33.889 1.00 87.25 176 ILE A O 1
ATOM 1461 N N . ARG A 1 177 ? -0.593 0.301 -32.862 1.00 84.44 177 ARG A N 1
ATOM 1462 C CA . ARG A 1 177 ? -0.020 1.220 -33.862 1.00 84.44 177 ARG A CA 1
ATOM 1463 C C . ARG A 1 177 ? 1.477 1.002 -34.054 1.00 84.44 177 ARG A C 1
ATOM 1465 O O . ARG A 1 177 ? 1.937 0.891 -35.187 1.00 84.44 177 ARG A O 1
ATOM 1472 N N . GLY A 1 178 ? 2.221 0.893 -32.952 1.00 84.38 178 GLY A N 1
ATOM 1473 C CA . GLY A 1 178 ? 3.665 0.669 -32.994 1.00 84.38 178 GLY A CA 1
ATOM 1474 C C . GLY A 1 178 ? 4.045 -0.655 -33.662 1.00 84.38 178 GLY A C 1
ATOM 1475 O O . GLY A 1 178 ? 5.020 -0.708 -34.409 1.00 84.38 178 GLY A O 1
ATOM 1476 N N . LYS A 1 179 ? 3.272 -1.728 -33.448 1.00 86.81 179 LYS A N 1
ATOM 1477 C CA . LYS A 1 179 ? 3.514 -3.010 -34.124 1.00 86.81 179 LYS A CA 1
ATOM 1478 C C . LYS A 1 179 ? 3.150 -2.964 -35.606 1.00 86.81 179 LYS A C 1
ATOM 1480 O O . LYS A 1 179 ? 3.929 -3.462 -36.411 1.00 86.81 179 LYS A O 1
ATOM 1485 N N . LEU A 1 180 ? 2.023 -2.351 -35.971 1.00 86.25 180 LEU A N 1
ATOM 1486 C CA . LEU A 1 180 ? 1.615 -2.185 -37.372 1.00 86.25 180 LEU A CA 1
ATOM 1487 C C . LEU A 1 180 ? 2.640 -1.386 -38.180 1.00 86.25 180 LEU A C 1
ATOM 1489 O O . LEU A 1 180 ? 2.920 -1.737 -39.321 1.00 86.25 180 LEU A O 1
ATOM 1493 N N . GLN A 1 181 ? 3.227 -0.344 -37.587 1.00 85.00 181 GLN A N 1
ATOM 1494 C CA . GLN A 1 181 ? 4.306 0.416 -38.214 1.00 85.00 181 GLN A CA 1
ATOM 1495 C C . GLN A 1 181 ? 5.530 -0.470 -38.495 1.00 85.00 181 GLN A C 1
ATOM 1497 O O . GLN A 1 181 ? 5.997 -0.519 -39.629 1.00 85.00 181 GLN A O 1
ATOM 1502 N N . LYS A 1 182 ? 5.978 -1.252 -37.505 1.00 83.44 182 LYS A N 1
ATOM 1503 C CA . LYS A 1 182 ? 7.099 -2.192 -37.677 1.00 83.44 182 LYS A CA 1
ATOM 1504 C C . LYS A 1 182 ? 6.823 -3.266 -38.736 1.00 83.44 182 LYS A C 1
ATOM 1506 O O . LYS A 1 182 ? 7.722 -3.612 -39.489 1.00 83.44 182 LYS A O 1
ATOM 1511 N N . LEU A 1 183 ? 5.592 -3.783 -38.816 1.00 82.56 183 LEU A N 1
ATOM 1512 C CA . LEU A 1 183 ? 5.202 -4.761 -39.845 1.00 82.56 183 LEU A CA 1
ATOM 1513 C C . LEU A 1 183 ? 5.259 -4.161 -41.260 1.00 82.56 183 LEU A C 1
ATOM 1515 O O . LEU A 1 183 ? 5.694 -4.838 -42.190 1.00 82.56 183 LEU A O 1
ATOM 1519 N N . LYS A 1 184 ? 4.885 -2.881 -41.413 1.00 80.12 184 LYS A N 1
ATOM 1520 C CA . LYS A 1 184 ? 5.007 -2.143 -42.681 1.00 80.12 184 LYS A CA 1
ATOM 1521 C C . LYS A 1 184 ? 6.465 -1.931 -43.088 1.00 80.12 184 LYS A C 1
ATOM 1523 O O . LYS A 1 184 ? 6.803 -2.142 -44.246 1.00 80.12 184 LYS A O 1
ATOM 1528 N N . GLU A 1 185 ? 7.322 -1.557 -42.141 1.00 76.88 185 GLU A N 1
ATOM 1529 C CA . GLU A 1 185 ? 8.763 -1.353 -42.364 1.00 76.88 185 GLU A CA 1
ATOM 1530 C C . GLU A 1 185 ? 9.496 -2.661 -42.725 1.00 76.88 185 GLU A C 1
ATOM 1532 O O . GLU A 1 185 ? 10.473 -2.637 -43.464 1.00 76.88 185 GLU A O 1
ATOM 1537 N N . GLN A 1 186 ? 9.000 -3.812 -42.257 1.00 71.75 186 GLN A N 1
ATOM 1538 C CA . GLN A 1 186 ? 9.556 -5.145 -42.536 1.00 71.75 186 GLN A CA 1
ATOM 1539 C C . GLN A 1 186 ? 9.061 -5.768 -43.856 1.00 71.75 186 GLN A C 1
ATOM 1541 O O . GLN A 1 186 ? 9.338 -6.935 -44.119 1.00 71.75 186 GLN A O 1
ATOM 1546 N N . GLY A 1 187 ? 8.300 -5.033 -44.677 1.00 60.91 187 GLY A N 1
ATOM 1547 C CA . GLY A 1 187 ? 7.769 -5.529 -45.955 1.00 60.91 187 GLY A CA 1
ATOM 1548 C C . GLY A 1 187 ? 6.656 -6.579 -45.826 1.00 60.91 187 GLY A C 1
ATOM 1549 O O . GLY A 1 187 ? 6.118 -7.030 -46.833 1.00 60.91 187 GLY A O 1
ATOM 1550 N N . CYS A 1 188 ? 6.242 -6.933 -44.605 1.00 53.72 188 CYS A N 1
ATOM 1551 C CA . CYS A 1 188 ? 5.175 -7.895 -44.329 1.00 53.72 188 CYS A CA 1
ATOM 1552 C C . CYS A 1 188 ? 3.804 -7.194 -44.399 1.00 53.72 188 CYS A C 1
ATOM 1554 O O . CYS A 1 188 ? 3.111 -7.025 -43.395 1.00 53.72 188 CYS A O 1
ATOM 1556 N N . THR A 1 189 ? 3.451 -6.693 -45.588 1.00 55.69 189 THR A N 1
ATOM 1557 C CA . THR A 1 189 ? 2.214 -5.918 -45.824 1.00 55.69 189 THR A CA 1
ATOM 1558 C C . THR A 1 189 ? 1.099 -6.706 -46.509 1.00 55.69 189 THR A C 1
ATOM 1560 O O . THR A 1 189 ? 0.002 -6.167 -46.676 1.00 55.69 189 THR A O 1
ATOM 1563 N N . ASP A 1 190 ? 1.330 -7.980 -46.839 1.00 47.50 190 ASP A N 1
ATOM 1564 C CA . ASP A 1 190 ? 0.307 -8.840 -47.434 1.00 47.50 190 ASP A CA 1
ATOM 1565 C C . ASP A 1 190 ? -0.864 -9.033 -46.461 1.00 47.50 190 ASP A C 1
ATOM 1567 O O . ASP A 1 190 ? -0.738 -9.620 -45.384 1.00 47.50 190 ASP A O 1
ATOM 1571 N N . GLY A 1 191 ? -2.017 -8.478 -46.841 1.00 53.72 191 GLY A N 1
ATOM 1572 C CA . GLY A 1 191 ? -3.277 -8.605 -46.111 1.00 53.72 191 GLY A CA 1
ATOM 1573 C C . GLY A 1 191 ? -3.563 -7.533 -45.056 1.00 53.72 191 GLY A C 1
ATOM 1574 O O . GLY A 1 191 ? -4.641 -7.578 -44.470 1.00 53.72 191 GLY A O 1
ATOM 1575 N N . ILE A 1 192 ? -2.681 -6.550 -44.821 1.00 55.84 192 ILE A N 1
ATOM 1576 C CA . ILE A 1 192 ? -3.018 -5.425 -43.929 1.00 55.84 192 ILE A CA 1
ATOM 1577 C C . ILE A 1 192 ? -4.045 -4.539 -44.636 1.00 55.84 192 ILE A C 1
ATOM 1579 O O . ILE A 1 192 ? -3.735 -3.925 -45.660 1.00 55.84 192 ILE A O 1
ATOM 1583 N N . LYS A 1 193 ? -5.257 -4.447 -44.071 1.00 48.06 193 LYS A N 1
ATOM 1584 C CA . LYS A 1 193 ? -6.310 -3.528 -44.535 1.00 48.06 193 LYS A CA 1
ATOM 1585 C C . LYS A 1 193 ? -5.718 -2.125 -44.737 1.00 48.06 193 LYS A C 1
ATOM 1587 O O . LYS A 1 193 ? -5.305 -1.474 -43.774 1.00 48.06 193 LYS A O 1
ATOM 1592 N N . ARG A 1 194 ? -5.630 -1.680 -45.995 1.00 52.03 194 ARG A N 1
ATOM 1593 C CA . ARG A 1 194 ? -5.248 -0.304 -46.330 1.00 52.03 194 ARG A CA 1
ATOM 1594 C C . ARG A 1 194 ? -6.400 0.604 -45.905 1.00 52.03 194 ARG A C 1
ATOM 1596 O O . ARG A 1 194 ? -7.543 0.334 -46.268 1.00 52.03 194 ARG A O 1
ATOM 1603 N N . VAL A 1 195 ? -6.080 1.607 -45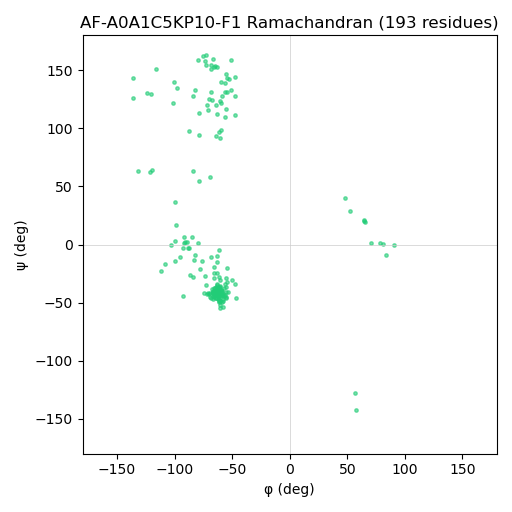.091 1.00 48.94 195 VAL A N 1
ATOM 1604 C CA . VAL A 1 195 ? -6.930 2.790 -44.905 1.00 48.94 195 VAL A CA 1
ATOM 1605 C C . VAL A 1 195 ? -6.677 3.704 -46.089 1.00 48.94 195 VAL A C 1
ATOM 1607 O O . VAL A 1 195 ? -5.476 3.857 -46.419 1.00 48.94 195 VAL A O 1
#

Secondary structure (DSSP, 8-state):
------PPPPPHHHHHHHHHHHHHHGGGGGGG-TTS-HHHHHHHHHHTT---GGGSTTPPPPHHHHHHHHHHTTS-HHHHHHHSTTS-HHHHHHHHHHTT-S--PPPPHHHHHHHHHTTT-PPTTSSSS-HHHHHHHHHHTT-----PPPHHHHHHHHHHTT-PPTTTSSS-HHHHHHHHHHHHHTT--TT----

Sequence (195 aa):
MTRKYKGPYFTEKEKQIMIKYYKKEGYLIEKRLPKRSRESIRLAAISLGLYSPNEYENAPWSSEEITLLKKIKHLPLLEIQRQLPWRSLSSISHKLEREGLLKKSRWSKEEIDILKKYNGCPPIGLLNRSECAIQHKVSKLGLQMEKRWTDEEIEILKKYGNDVPPGLLDRSKIAIRGKLQKLKEQGCTDGIKRV

Mean predicted aligned error: 14.71 Å

Solvent-accessible surface area (backbone atoms only — not comparable to full-atom values): 11786 Å² total; per-residue (Å²): 133,84,81,73,82,75,67,84,80,79,47,72,71,57,48,52,51,41,73,73,42,24,56,82,43,27,48,63,49,29,83,82,34,83,92,44,53,47,66,59,46,47,56,49,30,57,77,67,73,53,64,30,64,51,67,43,80,83,35,82,80,49,72,65,58,53,54,50,44,69,73,46,62,88,51,35,40,56,61,44,26,70,77,39,70,52,46,52,63,66,42,51,51,52,48,34,46,76,71,64,66,53,69,92,62,79,86,48,70,66,58,51,50,47,32,60,76,38,57,48,61,58,65,86,37,63,77,70,60,56,68,70,59,49,52,56,49,22,54,76,68,67,34,58,76,72,81,69,82,49,71,68,57,49,51,52,39,26,70,38,40,92,67,60,60,87,82,77,54,103,63,53,74,66,57,52,52,55,49,54,51,52,36,53,76,69,69,65,50,89,67,44,57,80,128

Nearest PDB structures (foldseek):
  2k9n-assembly1_A  TM=4.207E-01  e=2.532E+00  Trichomonas vaginalis
  8ch6-assembly1_P  TM=2.261E-01  e=4.886E-01  Homo sapiens
  5ylz-assembly1_J  TM=1.981E-01  e=1.438E+00  Saccharomyces cerevisiae S288C
  8yni-assembly1_K  TM=1.638E-01  e=5.475E+00  Homo sapiens

Foldseek 3Di:
DDDDPPDDDQDPVNVVLCVPPCQPCNLVCCVVVVVDHSVRSNVVCVVVVHDHLLQDLPRDADPVLVVVCLVCVVAFLVVNCVVVVSHDSVSSLVVCVVVVVDDPDDQDPVNVVQCVVVLLDHPPRRNSDDPVVSNVVCVVVVSDPPPDQDPVNVVLCLQQPLNRDPPPDPDDSVVSPVVSVVCVVVVVNVRRDDD

pLDDT: mean 80.15, std 12.68, range [34.66, 94.0]

Radius of gyration: 24.86 Å; Cα contacts (8 Å, |Δi|>4): 159; chains: 1; bounding box: 60×27×69 Å